Protein AF-A0A383AKN4-F1 (afdb_monomer_lite)

Structure (mmCIF, N/CA/C/O backbone):
data_AF-A0A383AKN4-F1
#
_entry.id   AF-A0A383AKN4-F1
#
loop_
_atom_site.group_PDB
_atom_site.id
_atom_site.type_symbol
_atom_site.label_atom_id
_atom_site.label_alt_id
_atom_site.label_comp_id
_atom_site.label_asym_id
_atom_site.label_entity_id
_atom_site.label_seq_id
_atom_site.pdbx_PDB_ins_code
_atom_site.Cartn_x
_atom_site.Cartn_y
_atom_site.Cartn_z
_atom_site.occupancy
_atom_site.B_iso_or_equiv
_atom_site.auth_seq_id
_atom_site.auth_comp_id
_atom_site.auth_asym_id
_atom_site.auth_atom_id
_atom_site.pdbx_PDB_model_num
ATOM 1 N N . SER A 1 1 ? 22.833 -3.359 -26.457 1.00 77.00 1 SER A N 1
ATOM 2 C CA . SER A 1 1 ? 22.222 -2.011 -26.567 1.00 77.00 1 SER A CA 1
ATOM 3 C C . SER A 1 1 ? 21.852 -1.451 -25.188 1.00 77.00 1 SER A C 1
ATOM 5 O O . SER A 1 1 ? 21.531 -2.223 -24.290 1.00 77.00 1 SER A O 1
ATOM 7 N N . PHE A 1 2 ? 21.876 -0.123 -24.979 1.00 83.19 2 PHE A N 1
ATOM 8 C CA . PHE A 1 2 ? 21.401 0.499 -23.722 1.00 83.19 2 PHE A CA 1
ATOM 9 C C . PHE A 1 2 ? 19.928 0.167 -23.426 1.00 83.19 2 PHE A C 1
ATOM 11 O O . PHE A 1 2 ? 19.564 -0.022 -22.269 1.00 83.19 2 PHE A O 1
ATOM 18 N N . LEU A 1 3 ? 19.095 0.038 -24.464 1.00 88.25 3 LEU A N 1
ATOM 19 C CA . LEU A 1 3 ? 17.678 -0.312 -24.318 1.00 88.25 3 LEU A CA 1
ATOM 20 C C . LEU A 1 3 ? 17.487 -1.741 -23.794 1.00 88.25 3 LEU A C 1
ATOM 22 O O . LEU A 1 3 ? 16.676 -1.961 -22.900 1.00 88.25 3 LEU A O 1
ATOM 26 N N . GLU A 1 4 ? 18.283 -2.698 -24.278 1.00 89.19 4 GLU A N 1
ATOM 27 C CA . GLU A 1 4 ? 18.277 -4.079 -23.769 1.00 89.19 4 GLU A CA 1
ATOM 28 C C . GLU A 1 4 ? 18.691 -4.121 -22.302 1.00 89.19 4 GLU A C 1
ATOM 30 O O . GLU A 1 4 ? 18.094 -4.848 -21.512 1.00 89.19 4 GLU A O 1
ATOM 35 N N . LYS A 1 5 ? 19.680 -3.303 -21.919 1.00 91.88 5 LYS A N 1
ATOM 36 C CA . LYS A 1 5 ? 20.105 -3.188 -20.523 1.00 91.88 5 LYS A CA 1
ATOM 37 C C . LYS A 1 5 ? 18.961 -2.685 -19.639 1.00 91.88 5 LYS A C 1
ATOM 39 O O . LYS A 1 5 ? 18.711 -3.309 -18.613 1.00 91.88 5 LYS A O 1
ATOM 44 N N . TYR A 1 6 ? 18.255 -1.622 -20.036 1.00 93.88 6 TYR A N 1
ATOM 45 C CA . TYR A 1 6 ? 17.099 -1.118 -19.284 1.00 93.88 6 TYR A CA 1
ATOM 46 C C . TYR A 1 6 ? 15.975 -2.151 -19.190 1.00 93.88 6 TYR A C 1
ATOM 48 O O . TYR A 1 6 ? 15.431 -2.370 -18.112 1.00 93.88 6 TYR A O 1
ATOM 56 N N . LEU A 1 7 ? 15.650 -2.828 -20.293 1.00 94.38 7 LEU A N 1
ATOM 57 C CA . LEU A 1 7 ? 14.605 -3.848 -20.295 1.00 94.38 7 LEU A CA 1
ATOM 58 C C . LEU A 1 7 ? 14.971 -5.031 -19.385 1.00 94.38 7 LEU A C 1
ATOM 60 O O . LEU A 1 7 ? 14.148 -5.454 -18.574 1.00 94.38 7 LEU A O 1
ATOM 64 N N . ARG A 1 8 ? 16.213 -5.522 -19.472 1.00 95.62 8 ARG A N 1
ATOM 65 C CA . ARG A 1 8 ? 16.724 -6.616 -18.637 1.00 95.62 8 ARG A CA 1
ATOM 66 C C . ARG A 1 8 ? 16.726 -6.241 -17.156 1.00 95.62 8 ARG A C 1
ATOM 68 O O . ARG A 1 8 ? 16.144 -6.961 -16.355 1.00 95.62 8 ARG A O 1
ATOM 75 N N . GLN A 1 9 ? 17.313 -5.097 -16.802 1.00 96.25 9 GLN A N 1
ATOM 76 C CA . GLN A 1 9 ? 17.374 -4.633 -15.411 1.00 96.25 9 GLN A CA 1
ATOM 77 C C . GLN A 1 9 ? 15.985 -4.356 -14.830 1.00 96.25 9 GLN A C 1
ATOM 79 O O . GLN A 1 9 ? 15.751 -4.622 -13.654 1.00 96.25 9 GLN A O 1
ATOM 84 N N . GLY A 1 10 ? 15.059 -3.852 -15.650 1.00 95.94 10 GLY A N 1
ATOM 85 C CA . GLY A 1 10 ? 13.672 -3.679 -15.242 1.00 95.94 10 GLY A CA 1
ATOM 86 C C . GLY A 1 10 ? 12.982 -5.013 -14.958 1.00 95.94 10 GLY A C 1
ATOM 87 O O . GLY A 1 10 ? 12.363 -5.151 -13.909 1.00 95.94 10 GLY A O 1
ATOM 88 N N . ASN A 1 11 ? 13.150 -6.014 -15.834 1.00 95.62 11 ASN A N 1
ATOM 89 C CA . ASN A 1 11 ? 12.570 -7.350 -15.636 1.00 95.62 11 ASN A CA 1
ATOM 90 C C . ASN A 1 11 ? 13.121 -8.030 -14.374 1.00 95.62 11 ASN A C 1
ATOM 92 O O . ASN A 1 11 ? 12.345 -8.542 -13.575 1.00 95.62 11 ASN A O 1
ATOM 96 N N . GLU A 1 12 ? 14.440 -7.986 -14.166 1.00 96.44 12 GLU A N 1
ATOM 97 C CA . GLU A 1 12 ? 15.081 -8.548 -12.969 1.00 96.44 12 GLU A CA 1
ATOM 98 C C . GLU A 1 12 ? 14.565 -7.898 -11.676 1.00 96.44 12 GLU A C 1
ATOM 100 O O . GLU A 1 12 ? 14.419 -8.572 -10.658 1.00 96.44 12 GLU A O 1
ATOM 105 N N . ALA A 1 13 ? 14.308 -6.587 -11.693 1.00 95.12 13 ALA A N 1
ATOM 106 C CA . ALA A 1 13 ? 13.761 -5.870 -10.544 1.00 95.12 13 ALA A CA 1
ATOM 107 C C . ALA A 1 13 ? 12.276 -6.197 -10.313 1.00 95.12 13 ALA A C 1
ATOM 109 O O . ALA A 1 13 ? 11.874 -6.428 -9.173 1.00 95.12 13 ALA A O 1
ATOM 110 N N . GLU A 1 14 ? 11.479 -6.280 -11.384 1.00 94.19 14 GLU A N 1
ATOM 111 C CA . GLU A 1 14 ? 10.058 -6.646 -11.324 1.00 94.19 14 GLU A CA 1
ATOM 112 C C . GLU A 1 14 ? 9.874 -8.050 -10.725 1.00 94.19 14 GLU A C 1
ATOM 114 O O . GLU A 1 14 ? 9.047 -8.241 -9.836 1.00 94.19 14 GLU A O 1
ATOM 119 N N . GLU A 1 15 ? 10.688 -9.023 -11.147 1.00 92.12 15 GLU A N 1
ATOM 120 C CA . GLU A 1 15 ? 10.659 -10.396 -10.621 1.00 92.12 15 GLU A CA 1
ATOM 121 C C . GLU A 1 15 ? 11.039 -10.484 -9.139 1.00 92.12 15 GLU A C 1
ATOM 123 O O . GLU A 1 15 ? 10.545 -11.356 -8.424 1.00 92.12 15 GLU A O 1
ATOM 128 N N . LYS A 1 16 ? 11.887 -9.564 -8.669 1.00 92.19 16 LYS A N 1
ATOM 129 C CA . LYS A 1 16 ? 12.290 -9.449 -7.261 1.00 92.19 16 LYS A CA 1
ATOM 130 C C . LYS A 1 16 ? 11.301 -8.654 -6.403 1.00 92.19 16 LYS A C 1
ATOM 132 O O . LYS A 1 16 ? 11.531 -8.532 -5.205 1.00 92.19 16 LYS A O 1
ATOM 137 N N . GLY A 1 17 ? 10.237 -8.096 -6.987 1.00 92.25 17 GLY A N 1
ATOM 138 C CA . GLY A 1 17 ? 9.284 -7.244 -6.270 1.00 92.25 17 GLY A CA 1
ATOM 139 C C . GLY A 1 17 ? 9.792 -5.824 -5.976 1.00 92.25 17 GLY A C 1
ATOM 140 O O . GLY A 1 17 ? 9.167 -5.098 -5.202 1.00 92.25 17 GLY A O 1
ATOM 141 N N . ASP A 1 18 ? 10.896 -5.395 -6.601 1.00 94.31 18 ASP A N 1
ATOM 142 C CA . ASP A 1 18 ? 11.426 -4.026 -6.517 1.00 94.31 18 ASP A CA 1
ATOM 143 C C . ASP A 1 18 ? 10.839 -3.173 -7.651 1.00 94.31 18 ASP A C 1
ATOM 145 O O . ASP A 1 18 ? 11.458 -2.901 -8.686 1.00 94.31 18 ASP A O 1
ATOM 149 N N . VAL A 1 19 ? 9.578 -2.780 -7.468 1.00 94.88 19 VAL A N 1
ATOM 150 C CA . VAL A 1 19 ? 8.816 -2.055 -8.492 1.00 94.88 19 VAL A CA 1
ATOM 151 C C . VAL A 1 19 ? 9.344 -0.644 -8.735 1.00 94.88 19 VAL A C 1
ATOM 153 O O . VAL A 1 19 ? 9.274 -0.167 -9.869 1.00 94.88 19 VAL A O 1
ATOM 156 N N . VAL A 1 20 ? 9.918 0.016 -7.725 1.00 94.94 20 VAL A N 1
ATOM 157 C CA . VAL A 1 20 ? 10.515 1.347 -7.908 1.00 94.94 20 VAL A CA 1
ATOM 158 C C . VAL A 1 20 ? 11.674 1.255 -8.896 1.00 94.94 20 VAL A C 1
ATOM 160 O O . VAL A 1 20 ? 11.712 1.991 -9.885 1.00 94.94 20 VAL A O 1
ATOM 163 N N . ARG A 1 21 ? 12.574 0.284 -8.706 1.00 96.06 21 ARG A N 1
ATOM 164 C CA . ARG A 1 21 ? 13.687 0.059 -9.629 1.00 96.06 21 ARG A CA 1
ATOM 165 C C . ARG A 1 21 ? 13.227 -0.452 -10.992 1.00 96.06 21 ARG A C 1
ATOM 167 O O . ARG A 1 21 ? 13.810 -0.059 -12.007 1.00 96.06 21 ARG A O 1
ATOM 174 N N . ALA A 1 22 ? 12.195 -1.293 -11.047 1.00 96.69 22 ALA A N 1
ATOM 175 C CA . ALA A 1 22 ? 11.627 -1.757 -12.311 1.00 96.69 22 ALA A CA 1
ATOM 176 C C . ALA A 1 22 ? 11.100 -0.581 -13.148 1.00 96.69 22 ALA A C 1
ATOM 178 O O . ALA A 1 22 ? 11.549 -0.364 -14.277 1.00 96.69 22 ALA A O 1
ATOM 179 N N . LEU A 1 23 ? 10.226 0.242 -12.557 1.00 96.69 23 LEU A N 1
ATOM 180 C CA . LEU A 1 23 ? 9.671 1.435 -13.196 1.00 96.69 23 LEU A CA 1
ATOM 181 C C . LEU A 1 23 ? 10.755 2.439 -13.575 1.00 96.69 23 LEU A C 1
ATOM 183 O O . LEU A 1 23 ? 10.700 2.982 -14.674 1.00 96.69 23 LEU A O 1
ATOM 187 N N . PHE A 1 24 ? 11.767 2.643 -12.728 1.00 96.25 24 PHE A N 1
ATOM 188 C CA . PHE A 1 24 ? 12.889 3.527 -13.041 1.00 96.25 24 PHE A CA 1
ATOM 189 C C . PHE A 1 24 ? 13.578 3.110 -14.346 1.00 96.25 24 PHE A C 1
ATOM 191 O O . PHE A 1 24 ? 13.820 3.936 -15.227 1.00 96.25 24 PHE A O 1
ATOM 198 N N . ASN A 1 25 ? 13.856 1.816 -14.517 1.00 96.31 25 ASN A N 1
ATOM 199 C CA . ASN A 1 25 ? 14.481 1.312 -15.736 1.00 96.31 25 ASN A CA 1
ATOM 200 C C . ASN A 1 25 ? 13.549 1.404 -16.949 1.00 96.31 25 ASN A C 1
ATOM 202 O O . ASN A 1 25 ? 13.987 1.824 -18.022 1.00 96.31 25 ASN A O 1
ATOM 206 N N . TYR A 1 26 ? 12.269 1.059 -16.794 1.00 96.06 26 TYR A N 1
ATOM 207 C CA . TYR A 1 26 ? 11.317 1.116 -17.901 1.00 96.06 26 TYR A CA 1
ATOM 208 C C . TYR A 1 26 ? 11.026 2.544 -18.369 1.00 96.06 26 TYR A C 1
ATOM 210 O O . TYR A 1 26 ? 10.991 2.787 -19.574 1.00 96.06 26 TYR A O 1
ATOM 218 N N . LEU A 1 27 ? 10.883 3.496 -17.445 1.00 94.94 27 LEU A N 1
ATOM 219 C CA . LEU A 1 27 ? 10.696 4.914 -17.758 1.00 94.94 27 LEU A CA 1
ATOM 220 C C . LEU A 1 27 ? 11.929 5.498 -18.452 1.00 94.94 27 LEU A C 1
ATOM 222 O O . LEU A 1 27 ? 11.797 6.183 -19.463 1.00 94.94 27 LEU A O 1
ATOM 226 N N . ASN A 1 28 ? 13.134 5.172 -17.979 1.00 92.81 28 ASN A N 1
ATOM 227 C CA . ASN A 1 28 ? 14.365 5.599 -18.645 1.00 92.81 28 ASN A CA 1
ATOM 228 C C . ASN A 1 28 ? 14.489 5.016 -20.058 1.00 92.81 28 ASN A C 1
ATOM 230 O O . ASN A 1 28 ? 14.829 5.742 -20.994 1.00 92.81 28 ASN A O 1
ATOM 234 N N . GLY A 1 29 ? 14.164 3.733 -20.237 1.00 91.75 29 GLY A N 1
ATOM 235 C CA . GLY A 1 29 ? 14.091 3.105 -21.555 1.00 91.75 29 GLY A CA 1
ATOM 236 C C . GLY A 1 29 ? 13.086 3.807 -22.472 1.00 91.75 29 GLY A C 1
ATOM 237 O O . GLY A 1 29 ? 13.434 4.197 -23.587 1.00 91.75 29 GLY A O 1
ATOM 238 N N . TYR A 1 30 ? 11.876 4.067 -21.972 1.00 91.75 30 TYR A N 1
ATOM 239 C CA . TYR A 1 30 ? 10.826 4.801 -22.680 1.00 91.75 30 TYR A CA 1
ATOM 240 C C . TYR A 1 30 ? 11.305 6.186 -23.148 1.00 91.75 30 TYR A C 1
ATOM 242 O O . TYR A 1 30 ? 11.221 6.494 -24.339 1.00 91.75 30 TYR A O 1
ATOM 250 N N . HIS A 1 31 ? 11.901 6.986 -22.261 1.00 88.00 31 HIS A N 1
ATOM 251 C CA . HIS A 1 31 ? 12.403 8.327 -22.596 1.00 88.00 31 HIS A CA 1
ATOM 252 C C . HIS A 1 31 ? 13.608 8.300 -23.550 1.00 88.00 31 HIS A C 1
ATOM 254 O O . HIS A 1 31 ? 13.751 9.165 -24.419 1.00 88.00 31 HIS A O 1
ATOM 260 N N . LYS A 1 32 ? 14.473 7.284 -23.464 1.00 85.44 32 LYS A N 1
ATOM 261 C CA . LYS A 1 32 ? 15.576 7.117 -24.423 1.00 85.44 32 LYS A CA 1
ATOM 262 C C . LYS A 1 32 ? 15.070 6.734 -25.813 1.00 85.44 32 LYS A C 1
ATOM 264 O O . LYS A 1 32 ? 15.596 7.251 -26.795 1.00 85.44 32 LYS A O 1
ATOM 269 N N . THR A 1 33 ? 14.015 5.921 -25.918 1.00 80.06 33 THR A N 1
ATOM 270 C CA . THR A 1 33 ? 13.400 5.609 -27.223 1.00 80.06 33 THR A CA 1
ATOM 271 C C . THR A 1 33 ? 12.752 6.816 -27.895 1.00 80.06 33 THR A C 1
ATOM 273 O O . THR A 1 33 ? 12.713 6.860 -29.119 1.00 80.06 33 THR A O 1
ATOM 276 N N . THR A 1 34 ? 12.305 7.831 -27.146 1.00 66.44 34 THR A N 1
ATOM 277 C CA . THR A 1 34 ? 11.754 9.062 -27.741 1.00 66.44 34 THR A CA 1
ATOM 278 C C . THR A 1 34 ? 12.794 9.975 -28.392 1.00 66.44 34 THR A C 1
ATOM 280 O O . THR A 1 34 ? 12.435 10.717 -29.300 1.00 66.44 34 THR A O 1
ATOM 283 N N . GLY A 1 35 ? 14.068 9.909 -27.987 1.00 60.97 35 GLY A N 1
ATOM 284 C CA . GLY A 1 35 ? 15.145 10.716 -28.585 1.00 60.97 35 GLY A CA 1
ATOM 285 C C . GLY A 1 35 ? 15.863 10.049 -29.765 1.00 60.97 35 GLY A C 1
ATOM 286 O O . GLY A 1 35 ? 16.551 10.715 -30.530 1.00 60.97 35 GLY A O 1
ATOM 287 N N . LEU A 1 36 ? 15.723 8.733 -29.933 1.00 60.59 36 LEU A N 1
ATOM 288 C CA . LEU A 1 36 ? 16.463 7.975 -30.948 1.00 60.59 36 LEU A CA 1
ATOM 289 C C . LEU A 1 36 ? 16.001 8.216 -32.398 1.00 60.59 36 LEU A C 1
ATOM 291 O O . LEU A 1 36 ? 16.873 8.266 -33.265 1.00 60.59 36 LEU A O 1
ATOM 295 N N . PRO A 1 37 ? 14.699 8.398 -32.705 1.00 59.06 37 PRO A N 1
ATOM 296 C CA . PRO A 1 37 ? 14.259 8.695 -34.066 1.00 59.06 37 PRO A CA 1
ATOM 297 C C . PRO A 1 37 ? 14.826 10.013 -34.601 1.00 59.06 37 PRO A C 1
ATOM 299 O O . PRO A 1 37 ? 15.295 10.034 -35.734 1.00 59.06 37 PRO A O 1
ATOM 302 N N . SER A 1 38 ? 14.850 11.077 -33.784 1.00 56.97 38 SER A N 1
ATOM 303 C CA . SER A 1 38 ? 15.376 12.389 -34.193 1.00 56.97 38 SER A CA 1
ATOM 304 C C . SER A 1 38 ? 16.891 12.362 -34.406 1.00 56.97 38 SER A C 1
ATOM 306 O O . SER A 1 38 ? 17.393 12.921 -35.377 1.00 56.97 38 SER A O 1
ATOM 308 N N . LEU A 1 39 ? 17.628 11.646 -33.554 1.00 57.19 39 LEU A N 1
ATOM 309 C CA . LEU A 1 39 ? 19.066 11.430 -33.719 1.00 57.19 39 LEU A CA 1
ATOM 310 C C . LEU A 1 39 ? 19.388 10.564 -34.944 1.00 57.19 39 LEU A C 1
ATOM 312 O O . LEU A 1 39 ? 20.294 10.915 -35.693 1.00 57.19 39 LEU A O 1
ATOM 316 N N . ARG A 1 40 ? 18.636 9.481 -35.194 1.00 59.50 40 ARG A N 1
ATOM 317 C CA . ARG A 1 40 ? 18.795 8.658 -36.408 1.00 59.50 40 ARG A CA 1
ATOM 318 C C . ARG A 1 40 ? 18.494 9.468 -37.671 1.00 59.50 40 ARG A C 1
ATOM 320 O O . ARG A 1 40 ? 19.240 9.351 -38.636 1.00 59.50 40 ARG A O 1
ATOM 327 N N . SER A 1 41 ? 17.457 10.312 -37.675 1.00 58.28 41 SER A N 1
ATOM 328 C CA . SER A 1 41 ? 17.169 11.183 -38.822 1.00 58.28 41 SER A CA 1
ATOM 329 C C . SER A 1 41 ? 18.257 12.230 -39.045 1.00 58.28 41 SER A C 1
ATOM 331 O O . SER A 1 41 ? 18.682 12.408 -40.181 1.00 58.28 41 SER A O 1
ATOM 333 N N . SER A 1 42 ? 18.761 12.872 -37.986 1.00 60.09 42 SER A N 1
ATOM 334 C CA . SER A 1 42 ? 19.850 13.851 -38.104 1.00 60.09 42 SER A CA 1
ATOM 335 C C . SER A 1 42 ? 21.147 13.203 -38.579 1.00 60.09 42 SER A C 1
ATOM 337 O O . SER A 1 42 ? 21.806 13.737 -39.464 1.00 60.09 42 SER A O 1
ATOM 339 N N . LEU A 1 43 ? 21.492 12.026 -38.046 1.00 59.88 43 LEU A N 1
ATOM 340 C CA . LEU A 1 43 ? 22.672 11.280 -38.478 1.00 59.88 43 LEU A CA 1
ATOM 341 C C . LEU A 1 43 ? 22.557 10.887 -39.954 1.00 59.88 43 LEU A C 1
ATOM 343 O O . LEU A 1 43 ? 23.500 11.089 -40.699 1.00 59.88 43 LEU A O 1
ATOM 347 N N . ARG A 1 44 ? 21.382 10.420 -40.389 1.00 62.50 44 ARG A N 1
ATOM 348 C CA . ARG A 1 44 ? 21.115 10.027 -41.779 1.00 62.50 44 ARG A CA 1
ATOM 349 C C . ARG A 1 44 ? 21.206 11.191 -42.768 1.00 62.50 44 ARG A C 1
ATOM 351 O O . ARG A 1 44 ? 21.652 10.997 -43.894 1.00 62.50 44 ARG A O 1
ATOM 358 N N . VAL A 1 45 ? 20.801 12.392 -42.349 1.00 66.31 45 VAL A N 1
ATOM 359 C CA . VAL A 1 45 ? 21.007 13.624 -43.130 1.00 66.31 45 VAL A CA 1
ATOM 360 C C . VAL A 1 45 ? 22.500 13.943 -43.253 1.00 66.31 45 VAL A C 1
ATOM 362 O O . VAL A 1 45 ? 22.940 14.339 -44.325 1.00 66.31 45 VAL A O 1
ATOM 365 N N . ILE A 1 46 ? 23.279 13.735 -42.187 1.00 66.56 46 ILE A N 1
ATOM 366 C CA . ILE A 1 46 ? 24.725 14.008 -42.160 1.00 66.56 46 ILE A CA 1
ATOM 367 C C . ILE A 1 46 ? 25.528 12.956 -42.946 1.00 66.56 46 ILE A C 1
ATOM 369 O O . ILE A 1 46 ? 26.505 13.306 -43.601 1.00 66.56 46 ILE A O 1
ATOM 373 N N . THR A 1 47 ? 25.146 11.676 -42.897 1.00 69.94 47 THR A N 1
ATOM 374 C CA . THR A 1 47 ? 25.908 10.567 -43.502 1.00 69.94 47 THR A CA 1
ATOM 375 C C . THR A 1 47 ? 25.513 10.244 -44.944 1.00 69.94 47 THR A C 1
ATOM 377 O O . THR A 1 47 ? 26.149 9.394 -45.559 1.00 69.94 47 THR A O 1
ATOM 380 N N . HIS A 1 48 ? 24.490 10.903 -45.503 1.00 59.66 48 HIS A N 1
ATOM 381 C CA . HIS A 1 48 ? 23.947 10.621 -46.841 1.00 59.66 48 HIS A CA 1
ATOM 382 C C . HIS A 1 48 ? 23.576 9.138 -47.077 1.00 59.66 48 HIS A C 1
ATOM 384 O O . HIS A 1 48 ? 23.570 8.661 -48.212 1.00 59.66 48 HIS A O 1
ATOM 390 N N . GLU A 1 49 ? 23.222 8.397 -46.023 1.00 53.88 49 GLU A N 1
ATOM 391 C CA . GLU A 1 49 ? 22.825 6.991 -46.142 1.00 53.88 49 GLU A CA 1
ATOM 392 C C . GLU A 1 49 ? 21.407 6.865 -46.732 1.00 53.88 49 GLU A C 1
ATOM 394 O O . GLU A 1 49 ? 20.367 7.061 -46.080 1.00 53.88 49 GLU A O 1
ATOM 399 N N . THR A 1 50 ? 21.365 6.520 -48.019 1.00 53.69 50 THR A N 1
ATOM 400 C CA . THR A 1 50 ? 20.170 6.026 -48.706 1.00 53.69 50 THR A CA 1
ATOM 401 C C . THR A 1 50 ? 19.949 4.570 -48.306 1.00 53.69 50 THR A C 1
ATOM 403 O O . THR A 1 50 ? 20.890 3.790 -48.294 1.00 53.69 50 THR A O 1
ATOM 406 N N . GLN A 1 51 ? 18.710 4.265 -47.898 1.00 49.97 51 GLN A N 1
ATOM 407 C CA . GLN A 1 51 ? 18.200 2.983 -47.379 1.00 49.97 51 GLN A CA 1
ATOM 408 C C . GLN A 1 51 ? 19.178 1.798 -47.489 1.00 49.97 51 GLN A C 1
ATOM 410 O O . GLN A 1 51 ? 19.131 1.053 -48.462 1.00 49.97 51 GLN A O 1
ATOM 415 N N . SER A 1 52 ? 20.023 1.588 -46.476 1.00 42.69 52 SER A N 1
ATOM 416 C CA . SER A 1 52 ? 20.619 0.273 -46.261 1.00 42.69 52 SER A CA 1
ATOM 417 C C . SER A 1 52 ? 19.666 -0.545 -45.393 1.00 42.69 52 SER A C 1
ATOM 419 O O . SER A 1 52 ? 19.112 -0.067 -44.398 1.00 42.69 52 SER A O 1
ATOM 421 N N . GLU A 1 53 ? 19.393 -1.758 -45.861 1.00 45.84 53 GLU A N 1
ATOM 422 C CA . GLU A 1 53 ? 18.550 -2.754 -45.216 1.00 45.84 53 GLU A CA 1
ATOM 423 C C . GLU A 1 53 ? 18.966 -2.948 -43.751 1.00 45.84 53 GLU A C 1
ATOM 425 O O . GLU A 1 53 ? 20.155 -2.968 -43.426 1.00 45.84 53 GLU A O 1
ATOM 430 N N . GLN A 1 54 ? 17.978 -3.071 -42.857 1.00 44.84 54 GLN A N 1
ATOM 431 C CA . GLN A 1 54 ? 18.215 -3.370 -41.444 1.00 44.84 54 GLN A CA 1
ATOM 432 C C . GLN A 1 54 ? 19.198 -4.548 -41.322 1.00 44.84 54 GLN A C 1
ATOM 434 O O . GLN A 1 54 ? 18.918 -5.616 -41.873 1.00 44.84 54 GLN A O 1
ATOM 439 N N . PRO A 1 55 ? 20.313 -4.414 -40.578 1.00 38.59 55 PRO A N 1
ATOM 440 C CA . PRO A 1 55 ? 21.165 -5.553 -40.306 1.00 38.59 55 PRO A CA 1
ATOM 441 C C . PRO A 1 55 ? 20.363 -6.555 -39.476 1.00 38.59 55 PRO A C 1
ATOM 443 O O . PRO A 1 55 ? 19.905 -6.266 -38.367 1.00 38.59 55 PRO A O 1
ATOM 446 N N . TRP A 1 56 ? 20.169 -7.724 -40.070 1.00 33.69 56 TRP A N 1
ATOM 447 C CA . TRP A 1 56 ? 19.571 -8.922 -39.510 1.00 33.69 56 TRP A CA 1
ATOM 448 C C . TRP A 1 56 ? 19.962 -9.138 -38.036 1.00 33.69 56 TRP A C 1
ATOM 450 O O . TRP A 1 56 ? 21.139 -9.282 -37.711 1.00 33.69 56 TRP A O 1
ATOM 460 N N . GLY A 1 57 ? 18.963 -9.195 -37.145 1.00 37.84 57 GLY A N 1
ATOM 461 C CA . GLY A 1 57 ? 19.099 -9.787 -35.805 1.00 37.84 57 GLY A CA 1
ATOM 462 C C . GLY A 1 57 ? 18.893 -8.879 -34.588 1.00 37.84 57 GLY A C 1
ATOM 463 O O . GLY A 1 57 ? 18.837 -9.399 -33.476 1.00 37.84 57 GLY A O 1
ATOM 464 N N . VAL A 1 58 ? 18.725 -7.560 -34.737 1.00 42.62 58 VAL A N 1
ATOM 465 C CA . VAL A 1 58 ? 18.421 -6.687 -33.586 1.00 42.62 58 VAL A CA 1
ATOM 466 C C . VAL A 1 58 ? 16.908 -6.507 -33.477 1.00 42.62 58 VAL A C 1
ATOM 468 O O . VAL A 1 58 ? 16.307 -5.791 -34.273 1.00 42.62 58 VAL A O 1
ATOM 471 N N . GLN A 1 59 ? 16.271 -7.145 -32.488 1.00 47.22 59 GLN A N 1
ATOM 472 C CA . GLN A 1 59 ? 14.916 -6.758 -32.082 1.00 47.22 59 GLN A CA 1
ATOM 473 C C . GLN A 1 59 ? 14.967 -5.281 -31.664 1.00 47.22 59 GLN A C 1
ATOM 475 O O . GLN A 1 59 ? 15.504 -4.950 -30.606 1.00 47.22 59 GLN A O 1
ATOM 480 N N . ASP A 1 60 ? 14.454 -4.381 -32.506 1.00 62.69 60 ASP A N 1
ATOM 481 C CA . ASP A 1 60 ? 14.380 -2.953 -32.193 1.00 62.69 60 ASP A CA 1
ATOM 482 C C . ASP A 1 60 ? 13.404 -2.800 -31.011 1.00 62.69 60 ASP A C 1
ATOM 484 O O . ASP A 1 60 ? 12.181 -2.832 -31.166 1.00 62.69 60 ASP A O 1
ATOM 488 N N . ILE A 1 61 ? 13.950 -2.710 -29.792 1.00 75.19 61 ILE A N 1
ATOM 489 C CA . ILE A 1 61 ? 13.157 -2.500 -28.579 1.00 75.19 61 ILE A CA 1
ATOM 490 C C . ILE A 1 61 ? 12.440 -1.166 -28.732 1.00 75.19 61 ILE A C 1
ATOM 492 O O . ILE A 1 61 ? 13.037 -0.089 -28.667 1.00 75.19 61 ILE A O 1
ATOM 496 N N . SER A 1 62 ? 11.137 -1.262 -28.950 1.00 82.75 62 SER A N 1
ATOM 497 C CA . SER A 1 62 ? 10.303 -0.121 -29.274 1.00 82.75 62 SER A CA 1
ATOM 498 C C . SER A 1 62 ? 9.823 0.611 -28.020 1.00 82.75 62 SER A C 1
ATOM 500 O O . SER A 1 62 ? 9.780 0.074 -26.908 1.00 82.75 62 SER A O 1
ATOM 502 N N . LYS A 1 63 ? 9.371 1.850 -28.216 1.00 85.56 63 LYS A N 1
ATOM 503 C CA . LYS A 1 63 ? 8.706 2.646 -27.179 1.00 85.56 63 LYS A CA 1
ATOM 504 C C . LYS A 1 63 ? 7.476 1.937 -26.594 1.00 85.56 63 LYS A C 1
ATOM 506 O O . LYS A 1 63 ? 7.224 2.039 -25.393 1.00 85.56 63 LYS A O 1
ATOM 511 N N . SER A 1 64 ? 6.719 1.208 -27.420 1.00 86.56 64 SER A N 1
ATOM 512 C CA . SER A 1 64 ? 5.519 0.488 -26.975 1.00 86.56 64 SER A CA 1
ATOM 513 C C . SER A 1 64 ? 5.856 -0.684 -26.054 1.00 86.56 64 SER A C 1
ATOM 515 O O . SER A 1 64 ? 5.091 -0.957 -25.133 1.00 86.56 64 SER A O 1
ATOM 517 N N . THR A 1 65 ? 7.025 -1.314 -26.217 1.00 92.88 65 THR A N 1
ATOM 518 C CA . THR A 1 65 ? 7.511 -2.364 -25.311 1.00 92.88 65 THR A CA 1
ATOM 519 C C . THR A 1 65 ? 7.664 -1.836 -23.883 1.00 92.88 65 THR A C 1
ATOM 521 O O . THR A 1 65 ? 7.138 -2.433 -22.944 1.00 92.88 65 THR A O 1
ATOM 524 N N . PHE A 1 66 ? 8.327 -0.689 -23.708 1.00 94.12 66 PHE A N 1
ATOM 525 C CA . PHE A 1 66 ? 8.468 -0.068 -22.388 1.00 94.12 66 PHE A CA 1
ATOM 526 C C . PHE A 1 66 ? 7.133 0.429 -21.836 1.00 94.12 66 PHE A C 1
ATOM 528 O O . PHE A 1 66 ? 6.852 0.231 -20.656 1.00 94.12 66 PHE A O 1
ATOM 535 N N . LEU A 1 67 ? 6.283 1.016 -22.683 1.00 93.44 67 LEU A N 1
ATOM 536 C CA . LEU A 1 67 ? 4.954 1.460 -22.264 1.00 93.44 67 LEU A CA 1
ATOM 537 C C . LEU A 1 67 ? 4.091 0.292 -21.769 1.00 93.44 67 LEU A C 1
ATOM 539 O O . LEU A 1 67 ? 3.432 0.415 -20.742 1.00 93.44 67 LEU A O 1
ATOM 543 N N . GLY A 1 68 ? 4.142 -0.857 -22.448 1.00 94.06 68 GLY A N 1
ATOM 544 C CA . GLY A 1 68 ? 3.457 -2.075 -22.017 1.00 94.06 68 GLY A CA 1
ATOM 545 C C . GLY A 1 68 ? 3.930 -2.555 -20.644 1.00 94.06 68 GLY A C 1
ATOM 546 O O . GLY A 1 68 ? 3.106 -2.928 -19.813 1.00 94.06 68 GLY A O 1
ATOM 547 N N . LYS A 1 69 ? 5.237 -2.473 -20.364 1.00 96.00 69 LYS A N 1
ATOM 548 C CA . LYS A 1 69 ? 5.804 -2.800 -19.044 1.00 96.00 69 LYS A CA 1
ATOM 549 C C . LYS A 1 69 ? 5.351 -1.834 -17.950 1.00 96.00 69 LYS A C 1
ATOM 551 O O . LYS A 1 69 ? 4.932 -2.277 -16.885 1.00 96.00 69 LYS A O 1
ATOM 556 N N . ILE A 1 70 ? 5.377 -0.530 -18.226 1.00 96.12 70 ILE A N 1
ATOM 557 C CA . ILE A 1 70 ? 4.914 0.500 -17.285 1.00 96.12 70 ILE A CA 1
ATOM 558 C C . ILE A 1 70 ? 3.429 0.296 -16.969 1.00 96.12 70 ILE A C 1
ATOM 560 O O . ILE A 1 70 ? 3.066 0.209 -15.799 1.00 96.12 70 ILE A O 1
ATOM 564 N N . ASN A 1 71 ? 2.592 0.140 -17.998 1.00 95.12 71 ASN A N 1
ATOM 565 C CA . ASN A 1 71 ? 1.158 -0.102 -17.836 1.00 95.12 71 ASN A CA 1
ATOM 566 C C . ASN A 1 71 ? 0.880 -1.412 -17.094 1.00 95.12 71 ASN A C 1
ATOM 568 O O . ASN A 1 71 ? 0.002 -1.456 -16.237 1.00 95.12 71 ASN A O 1
ATOM 572 N N . GLY A 1 72 ? 1.658 -2.461 -17.371 1.00 94.25 72 GLY A N 1
ATOM 573 C CA . GLY A 1 72 ? 1.569 -3.732 -16.659 1.00 94.25 72 GLY A CA 1
ATOM 574 C C . GLY A 1 72 ? 1.763 -3.576 -15.151 1.00 94.25 72 GLY A C 1
ATOM 575 O O . GLY A 1 72 ? 1.053 -4.217 -14.385 1.00 94.25 72 GLY A O 1
ATOM 576 N N . ILE A 1 73 ? 2.651 -2.684 -14.710 1.00 95.75 73 ILE A N 1
ATOM 577 C CA . ILE A 1 73 ? 2.821 -2.381 -13.286 1.00 95.75 73 ILE A CA 1
ATOM 578 C C . ILE A 1 73 ? 1.693 -1.481 -12.774 1.00 95.75 73 ILE A C 1
ATOM 580 O O . ILE A 1 73 ? 1.043 -1.805 -11.781 1.00 95.75 73 ILE A O 1
ATOM 584 N N . THR A 1 74 ? 1.437 -0.351 -13.436 1.00 95.25 74 THR A N 1
ATOM 585 C CA . THR A 1 74 ? 0.519 0.675 -12.914 1.00 95.25 74 THR A CA 1
ATOM 586 C C . THR A 1 74 ? -0.930 0.208 -12.861 1.00 95.25 74 THR A C 1
ATOM 588 O O . THR A 1 74 ? -1.677 0.626 -11.979 1.00 95.25 74 THR A O 1
ATOM 591 N N . GLN A 1 75 ? -1.325 -0.694 -13.759 1.00 93.62 75 GLN A N 1
ATOM 592 C CA . GLN A 1 75 ? -2.678 -1.240 -13.798 1.00 93.62 75 GLN A CA 1
ATOM 593 C C . GLN A 1 75 ? -2.877 -2.433 -12.869 1.00 93.62 75 GLN A C 1
ATOM 595 O O . GLN A 1 75 ? -4.025 -2.697 -12.512 1.00 93.62 75 GLN A O 1
ATOM 600 N N . ASN A 1 76 ? -1.814 -3.127 -12.452 1.00 95.50 76 ASN A N 1
ATOM 601 C CA . ASN A 1 76 ? -1.923 -4.373 -11.685 1.00 95.50 76 ASN A CA 1
ATOM 602 C C . ASN A 1 76 ? -1.323 -4.314 -10.276 1.00 95.50 76 ASN A C 1
ATOM 604 O O . ASN A 1 76 ? -1.406 -5.294 -9.537 1.00 95.50 76 ASN A O 1
ATOM 608 N N . LEU A 1 77 ? -0.749 -3.179 -9.870 1.00 96.44 77 LEU A N 1
ATOM 609 C CA . LEU A 1 77 ? -0.417 -2.940 -8.470 1.00 96.44 77 LEU A CA 1
ATOM 610 C C . LEU A 1 77 ? -1.716 -2.853 -7.656 1.00 96.44 77 LEU A C 1
ATOM 612 O O . LEU A 1 77 ? -2.657 -2.130 -8.009 1.00 96.44 77 LEU A O 1
ATOM 616 N N . ARG A 1 78 ? -1.789 -3.632 -6.578 1.00 96.25 78 ARG A N 1
ATOM 617 C CA . ARG A 1 78 ? -2.972 -3.756 -5.724 1.00 96.25 78 ARG A CA 1
ATOM 618 C C . ARG A 1 78 ? -2.592 -3.684 -4.251 1.00 96.25 78 ARG A C 1
ATOM 620 O O . ARG A 1 78 ? -1.497 -4.074 -3.854 1.00 96.25 78 ARG A O 1
ATOM 627 N N . LEU A 1 79 ? -3.546 -3.202 -3.457 1.00 96.75 79 LEU A N 1
ATOM 628 C CA . LEU A 1 79 ? -3.545 -3.294 -2.002 1.00 96.75 79 LEU A CA 1
ATOM 629 C C . LEU A 1 79 ? -4.698 -4.203 -1.567 1.00 96.75 79 LEU A C 1
ATOM 631 O O . LEU A 1 79 ? -5.785 -4.125 -2.139 1.00 96.75 79 LEU A O 1
ATOM 635 N N . ASN A 1 80 ? -4.483 -5.044 -0.559 1.00 96.44 80 ASN A N 1
ATOM 636 C CA . ASN A 1 80 ? -5.533 -5.885 0.016 1.00 96.44 80 ASN A CA 1
ATOM 637 C C . ASN A 1 80 ? -5.453 -5.937 1.544 1.00 96.44 80 ASN A C 1
ATOM 639 O O . ASN A 1 80 ? -4.372 -5.814 2.112 1.00 96.44 80 ASN A O 1
ATOM 643 N N . VAL A 1 81 ? -6.586 -6.155 2.210 1.00 96.38 81 VAL A N 1
ATOM 644 C CA . VAL A 1 81 ? -6.623 -6.399 3.657 1.00 96.38 81 VAL A CA 1
ATOM 645 C C . VAL A 1 81 ? -6.147 -7.821 3.941 1.00 96.38 81 VAL A C 1
ATOM 647 O O . VAL A 1 81 ? -6.628 -8.772 3.327 1.00 96.38 81 VAL A O 1
ATOM 650 N N . ILE A 1 82 ? -5.255 -7.970 4.921 1.00 95.06 82 ILE A N 1
ATOM 651 C CA . ILE A 1 82 ? -4.921 -9.265 5.530 1.00 95.06 82 ILE A CA 1
ATOM 652 C C . ILE A 1 82 ? -5.619 -9.412 6.884 1.00 95.06 82 ILE A C 1
ATOM 654 O O . ILE A 1 82 ? -6.182 -10.461 7.186 1.00 95.06 82 ILE A O 1
ATOM 658 N N . SER A 1 83 ? -5.541 -8.387 7.737 1.00 93.25 83 SER A N 1
ATOM 659 C CA . SER A 1 83 ? -6.026 -8.458 9.117 1.00 93.25 83 SER A CA 1
ATOM 660 C C . SER A 1 83 ? -6.370 -7.079 9.659 1.00 93.25 83 SER A C 1
ATOM 662 O O . SER A 1 83 ? -5.893 -6.061 9.166 1.00 93.25 83 SER A O 1
ATOM 664 N N . GLY A 1 84 ? -7.183 -7.058 10.708 1.00 89.31 84 GLY A N 1
ATOM 665 C CA . GLY A 1 84 ? -7.568 -5.835 11.394 1.00 89.31 84 GLY A CA 1
ATOM 666 C C . GLY A 1 84 ? -8.764 -5.113 10.773 1.00 89.31 84 GLY A C 1
ATOM 667 O O . GLY A 1 84 ? -9.087 -4.021 11.222 1.00 89.31 84 GLY A O 1
ATOM 668 N N . ASP A 1 85 ? -9.449 -5.711 9.801 1.00 92.12 85 ASP A N 1
ATOM 669 C CA . ASP A 1 85 ? -10.749 -5.236 9.313 1.00 92.12 85 ASP A CA 1
ATOM 670 C C . ASP A 1 85 ? -11.906 -5.794 10.161 1.00 92.12 85 ASP A C 1
ATOM 672 O O . ASP A 1 85 ? -11.754 -6.792 10.873 1.00 92.12 85 ASP A O 1
ATOM 676 N N . ASN A 1 86 ? -13.054 -5.123 10.104 1.00 89.12 86 ASN A N 1
ATOM 677 C CA . ASN A 1 86 ? -14.293 -5.432 10.825 1.00 89.12 86 ASN A CA 1
ATOM 678 C C . ASN A 1 86 ? -14.111 -5.625 12.339 1.00 89.12 86 ASN A C 1
ATOM 680 O O . ASN A 1 86 ? -14.793 -6.436 12.969 1.00 89.12 86 ASN A O 1
ATOM 684 N N . GLN A 1 87 ? -13.184 -4.880 12.949 1.00 85.56 87 GLN A N 1
ATOM 685 C CA . GLN A 1 87 ? -12.952 -4.985 14.390 1.00 85.56 87 GLN A CA 1
ATOM 686 C C . GLN A 1 87 ? -14.028 -4.247 15.185 1.00 85.56 87 GLN A C 1
ATOM 688 O O . GLN A 1 87 ? -14.460 -3.155 14.810 1.00 85.56 87 GLN A O 1
ATOM 693 N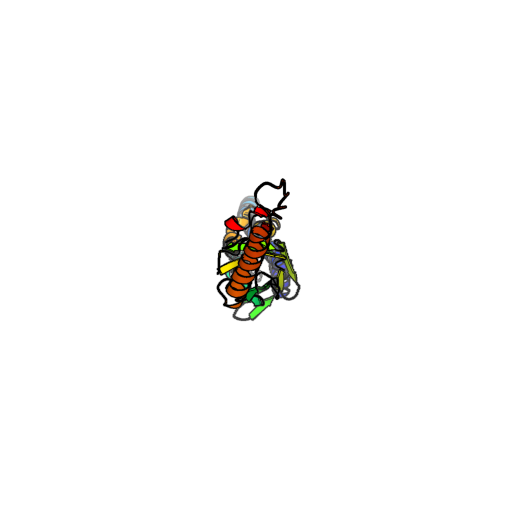 N . VAL A 1 88 ? -14.382 -4.814 16.339 1.00 81.12 88 VAL A N 1
ATOM 694 C CA . VAL A 1 88 ? -15.215 -4.152 17.344 1.00 81.12 88 VAL A CA 1
ATOM 695 C C . VAL A 1 88 ? -14.313 -3.554 18.417 1.00 81.12 88 VAL A C 1
ATOM 697 O O . VAL A 1 88 ? -13.605 -4.281 19.117 1.00 81.12 88 VAL A O 1
ATOM 700 N N . VAL A 1 89 ? -14.343 -2.232 18.548 1.00 74.00 89 VAL A N 1
ATOM 701 C CA . VAL A 1 89 ? -13.545 -1.490 19.523 1.00 74.00 89 VAL A CA 1
ATOM 702 C C . VAL A 1 89 ? -14.427 -1.091 20.689 1.00 74.00 89 VAL A C 1
ATOM 704 O O . VAL A 1 89 ? -15.449 -0.436 20.502 1.00 74.00 89 VAL A O 1
ATOM 707 N N . LYS A 1 90 ? -14.017 -1.457 21.901 1.00 68.19 90 LYS A N 1
ATOM 708 C CA . LYS A 1 90 ? -14.698 -1.041 23.128 1.00 68.19 90 LYS A CA 1
ATOM 709 C C . LYS A 1 90 ? -14.058 0.249 23.622 1.00 68.19 90 LYS A C 1
ATOM 711 O O . LYS A 1 90 ? -12.838 0.337 23.682 1.00 68.19 90 LYS A O 1
ATOM 716 N N . THR A 1 91 ? -14.852 1.226 24.045 1.00 60.41 91 THR A N 1
ATOM 717 C CA . THR A 1 91 ? -14.379 2.549 24.521 1.00 60.41 91 THR A CA 1
ATOM 718 C C . THR A 1 91 ? -13.270 2.512 25.584 1.00 60.41 91 THR A C 1
ATOM 720 O O . THR A 1 91 ? -12.523 3.473 25.708 1.00 60.41 91 THR A O 1
ATOM 723 N N . TYR A 1 92 ? -13.139 1.422 26.346 1.00 53.97 92 TYR A N 1
ATOM 724 C CA . TYR A 1 92 ? -12.183 1.265 27.455 1.00 53.97 92 TYR A CA 1
ATOM 725 C C . TYR A 1 92 ? -11.073 0.229 27.198 1.00 53.97 92 TYR A C 1
ATOM 727 O O . TYR A 1 92 ? -10.172 0.066 28.017 1.00 53.97 92 TYR A O 1
ATOM 735 N N . LYS A 1 93 ? -11.133 -0.499 26.079 1.00 54.41 93 LYS A N 1
ATOM 736 C CA . LYS A 1 93 ? -10.085 -1.420 25.626 1.00 54.41 93 LYS A CA 1
ATOM 737 C C . LYS A 1 93 ? -9.779 -1.026 24.192 1.00 54.41 93 LYS A C 1
ATOM 739 O O . LYS A 1 93 ? -10.582 -1.322 23.312 1.00 54.41 93 LYS A O 1
ATOM 744 N N . GLY A 1 94 ? -8.665 -0.318 23.998 1.00 55.25 94 GLY A N 1
ATOM 745 C CA . GLY A 1 94 ? -8.207 0.152 22.690 1.00 55.25 94 GLY A CA 1
ATOM 746 C C . GLY A 1 94 ? -8.205 -0.941 21.614 1.00 55.25 94 GLY A C 1
ATOM 747 O O . GLY A 1 94 ? -8.412 -2.125 21.887 1.00 55.25 94 GLY A O 1
ATOM 748 N N . ILE A 1 95 ? -7.993 -0.535 20.364 1.00 63.09 95 ILE A N 1
ATOM 749 C CA . ILE A 1 95 ? -8.050 -1.451 19.219 1.00 63.09 95 ILE A CA 1
ATOM 750 C C . ILE A 1 95 ? -7.018 -2.565 19.400 1.00 63.09 95 ILE A C 1
ATOM 752 O O . ILE A 1 95 ? -5.830 -2.300 19.561 1.00 63.09 95 ILE A O 1
ATOM 756 N N . SER A 1 96 ? -7.488 -3.814 19.415 1.00 66.00 96 SER A N 1
ATOM 757 C CA . SER A 1 96 ? -6.675 -4.952 19.847 1.00 66.00 96 SER A CA 1
ATOM 758 C C . SER A 1 96 ? -5.825 -5.558 18.738 1.00 66.00 96 SER A C 1
ATOM 760 O O . SER A 1 96 ? -4.809 -6.179 19.048 1.00 66.00 96 SER A O 1
ATOM 762 N N . LYS A 1 97 ? -6.209 -5.399 17.461 1.00 84.62 97 LYS A N 1
ATOM 763 C CA . LYS A 1 97 ? -5.433 -5.925 16.333 1.00 84.62 97 LYS A CA 1
ATOM 764 C C . LYS A 1 97 ? -4.888 -4.797 15.461 1.00 84.62 97 LYS A C 1
ATOM 766 O O . LYS A 1 97 ? -5.642 -3.884 15.110 1.00 84.62 97 LYS A O 1
ATOM 771 N N . PRO A 1 98 ? -3.609 -4.876 15.065 1.00 90.94 98 PRO A N 1
ATOM 772 C CA . PRO A 1 98 ? -3.050 -3.936 14.112 1.00 90.94 98 PRO A CA 1
ATOM 773 C C . PRO A 1 98 ? -3.733 -4.084 12.747 1.00 90.94 98 PRO A C 1
ATOM 775 O O . PRO A 1 98 ? -4.230 -5.157 12.391 1.00 90.94 98 PRO A O 1
ATOM 778 N N . LEU A 1 99 ? -3.747 -2.996 11.984 1.00 93.56 99 LEU A N 1
ATOM 779 C CA . LEU A 1 99 ? -4.201 -2.984 10.601 1.00 93.56 99 LEU A CA 1
ATOM 780 C C . LEU A 1 99 ? -3.093 -3.558 9.734 1.00 93.56 99 LEU A C 1
ATOM 782 O O . LEU A 1 99 ? -1.995 -3.003 9.708 1.00 93.56 99 LEU A O 1
ATOM 786 N N . VAL A 1 100 ? -3.368 -4.651 9.031 1.00 96.56 100 VAL A N 1
ATOM 787 C CA . VAL A 1 100 ? -2.388 -5.299 8.157 1.00 96.56 100 VAL A CA 1
ATOM 788 C C . VAL A 1 100 ? -2.931 -5.325 6.739 1.00 96.56 100 VAL A C 1
ATOM 790 O O . VAL A 1 100 ? -3.975 -5.932 6.481 1.00 96.56 100 VAL A O 1
ATOM 793 N N . ALA A 1 101 ? -2.200 -4.694 5.824 1.00 97.25 101 ALA A N 1
ATOM 794 C CA . ALA A 1 101 ? -2.445 -4.759 4.391 1.00 97.25 101 ALA A CA 1
ATOM 795 C C . ALA A 1 101 ? -1.289 -5.458 3.663 1.00 97.25 101 ALA A C 1
ATOM 797 O O . ALA A 1 101 ? -0.157 -5.500 4.142 1.00 97.25 101 ALA A O 1
ATOM 798 N N . GLU A 1 102 ? -1.597 -5.990 2.488 1.00 97.44 102 GLU A N 1
ATOM 799 C CA . GLU A 1 102 ? -0.648 -6.533 1.521 1.00 97.44 102 GLU A CA 1
ATOM 800 C C . GLU A 1 102 ? -0.572 -5.614 0.307 1.00 97.44 102 GLU A C 1
ATOM 802 O O . GLU A 1 102 ? -1.609 -5.196 -0.210 1.00 97.44 102 GLU A O 1
ATOM 807 N N . VAL A 1 103 ? 0.636 -5.352 -0.175 1.00 97.50 103 VAL A N 1
ATOM 808 C CA . VAL A 1 103 ? 0.930 -4.679 -1.434 1.00 97.50 103 VAL A CA 1
ATOM 809 C C . VAL A 1 103 ? 1.567 -5.695 -2.371 1.00 97.50 103 VAL A C 1
ATOM 811 O O . VAL A 1 103 ? 2.608 -6.278 -2.063 1.00 97.50 103 VAL A O 1
ATOM 814 N N . TYR A 1 104 ? 0.951 -5.907 -3.528 1.00 97.12 104 TYR A N 1
ATOM 815 C CA . TYR A 1 104 ? 1.433 -6.878 -4.502 1.00 97.12 104 TYR A CA 1
ATOM 816 C C . TYR A 1 104 ? 1.175 -6.412 -5.934 1.00 97.12 104 TYR A C 1
ATOM 818 O O . TYR A 1 104 ? 0.316 -5.568 -6.198 1.00 97.12 104 TYR A O 1
ATOM 826 N N . LEU A 1 105 ? 1.924 -6.994 -6.863 1.00 96.31 105 LEU A N 1
ATOM 827 C CA . LEU A 1 105 ? 1.660 -6.927 -8.290 1.00 96.31 105 LEU A CA 1
ATOM 828 C C . LEU A 1 105 ? 0.931 -8.205 -8.714 1.00 96.31 105 LEU A C 1
ATOM 830 O O . LEU A 1 105 ? 1.426 -9.306 -8.466 1.00 96.31 105 LEU A O 1
ATOM 834 N N . ASP A 1 106 ? -0.241 -8.068 -9.331 1.00 94.75 106 ASP A N 1
ATOM 835 C CA . ASP A 1 106 ? -0.948 -9.196 -9.943 1.00 94.75 106 ASP A CA 1
ATOM 836 C C . ASP A 1 106 ? -0.433 -9.428 -11.366 1.00 94.75 106 ASP A C 1
ATOM 838 O O . ASP A 1 106 ? -0.573 -8.582 -12.249 1.00 94.75 106 ASP A O 1
ATOM 842 N N . LYS A 1 107 ? 0.191 -10.580 -11.599 1.00 89.56 107 LYS A N 1
ATOM 843 C CA . LYS A 1 107 ? 0.711 -10.950 -12.910 1.00 89.56 107 LYS A CA 1
ATOM 844 C C . LYS A 1 107 ? 0.140 -12.295 -13.315 1.00 89.56 107 LYS A C 1
ATOM 846 O O . LYS A 1 107 ? 0.616 -13.343 -12.881 1.00 89.56 107 LYS A O 1
ATOM 851 N N . SER A 1 108 ? -0.890 -12.250 -14.157 1.00 85.56 108 SER A N 1
ATOM 852 C CA . SER A 1 108 ? -1.577 -13.440 -14.671 1.00 85.56 108 SER A CA 1
ATOM 853 C C . SER A 1 108 ? -2.063 -14.376 -13.552 1.00 85.56 108 SER A C 1
ATOM 855 O O . SER A 1 108 ? -1.910 -15.591 -13.648 1.00 85.56 108 SER A O 1
ATOM 857 N N . GLY A 1 109 ? -2.597 -13.812 -12.462 1.00 84.88 109 GLY A N 1
ATOM 858 C CA . GLY A 1 109 ? -3.099 -14.563 -11.308 1.00 84.88 109 GLY A CA 1
ATOM 859 C C . GLY A 1 109 ? -2.031 -14.930 -10.274 1.00 84.88 109 GLY A C 1
ATOM 860 O O . GLY A 1 109 ? -2.367 -15.419 -9.194 1.00 84.88 109 GLY A O 1
ATOM 861 N N . ARG A 1 110 ? -0.745 -14.675 -10.553 1.00 91.19 110 ARG A N 1
ATOM 862 C CA . ARG A 1 110 ? 0.328 -14.792 -9.562 1.00 91.19 110 ARG A CA 1
ATOM 863 C C . ARG A 1 110 ? 0.525 -13.455 -8.856 1.00 91.19 110 ARG A C 1
ATOM 865 O O . ARG A 1 110 ? 0.853 -12.455 -9.490 1.00 91.19 110 ARG A O 1
ATOM 872 N N . LYS A 1 111 ? 0.419 -13.467 -7.528 1.00 94.12 111 LYS A N 1
ATOM 873 C CA . LYS A 1 111 ? 0.765 -12.320 -6.684 1.00 94.12 111 LYS A CA 1
ATOM 874 C C . LYS A 1 111 ? 2.270 -12.273 -6.446 1.00 94.12 111 LYS A C 1
ATOM 876 O O . LYS A 1 111 ? 2.847 -13.233 -5.935 1.00 94.12 111 LYS A O 1
ATOM 881 N N . ILE A 1 112 ? 2.894 -11.162 -6.816 1.00 95.38 112 ILE A N 1
ATOM 882 C CA . ILE A 1 112 ? 4.295 -10.866 -6.511 1.00 95.38 112 ILE A CA 1
ATOM 883 C C . ILE A 1 112 ? 4.304 -9.824 -5.386 1.00 95.38 112 ILE A C 1
ATOM 885 O O . ILE A 1 112 ? 3.814 -8.715 -5.614 1.00 95.38 112 ILE A O 1
ATOM 889 N N . PRO A 1 113 ? 4.807 -10.145 -4.182 1.00 96.62 113 PRO A N 1
ATOM 890 C CA . PRO A 1 113 ? 4.855 -9.187 -3.081 1.00 96.62 113 PRO A CA 1
ATOM 891 C C . PRO A 1 113 ? 5.779 -8.016 -3.425 1.00 96.62 113 PRO A C 1
ATOM 893 O O . PRO A 1 113 ? 6.840 -8.217 -4.017 1.00 96.62 113 PRO A O 1
ATOM 896 N N . LEU A 1 114 ? 5.377 -6.795 -3.064 1.00 96.81 114 LEU A N 1
ATOM 897 C CA . LEU A 1 114 ? 6.152 -5.588 -3.356 1.00 96.81 114 LEU A CA 1
ATOM 898 C C . LEU A 1 114 ? 6.763 -5.001 -2.095 1.00 96.81 114 LEU A C 1
ATOM 900 O O . LEU A 1 114 ? 6.045 -4.584 -1.187 1.00 96.81 114 LEU A O 1
ATOM 904 N N . SER A 1 115 ? 8.086 -4.900 -2.074 1.00 94.75 115 SER A N 1
ATOM 905 C CA . SER A 1 115 ? 8.826 -4.329 -0.951 1.00 94.75 115 SER A CA 1
ATOM 906 C C . SER A 1 115 ? 9.064 -2.834 -1.110 1.00 94.75 115 SER A C 1
ATOM 908 O O . SER A 1 115 ? 9.117 -2.324 -2.229 1.00 94.75 115 SER A O 1
ATOM 910 N N . ASN A 1 116 ? 9.285 -2.151 0.012 1.00 95.44 116 ASN A N 1
ATOM 911 C CA . ASN A 1 116 ? 9.652 -0.740 0.053 1.00 95.44 116 ASN A CA 1
ATOM 912 C C . ASN A 1 116 ? 8.598 0.204 -0.564 1.00 95.44 116 ASN A C 1
ATOM 914 O O . ASN A 1 116 ? 8.926 1.261 -1.103 1.00 95.44 116 ASN A O 1
ATOM 918 N N . ILE A 1 117 ? 7.318 -0.177 -0.504 1.00 97.19 117 ILE A N 1
ATOM 919 C CA . ILE A 1 117 ? 6.215 0.634 -1.022 1.00 97.19 117 ILE A CA 1
ATOM 920 C C . ILE A 1 117 ? 5.648 1.508 0.101 1.00 97.19 117 ILE A C 1
ATOM 922 O O . ILE A 1 117 ? 5.192 0.964 1.110 1.00 97.19 117 ILE A O 1
ATOM 926 N N . PRO A 1 118 ? 5.642 2.846 -0.046 1.00 97.12 118 PRO A N 1
ATOM 927 C CA . PRO A 1 118 ? 5.131 3.746 0.975 1.00 97.12 118 PRO A CA 1
ATOM 928 C C . PRO A 1 118 ? 3.597 3.745 0.972 1.00 97.12 118 PRO A C 1
ATOM 930 O O . PRO A 1 118 ? 2.953 3.979 -0.051 1.00 97.12 118 PRO A O 1
ATOM 933 N N . VAL A 1 119 ? 2.999 3.501 2.133 1.00 97.94 119 VAL A N 1
ATOM 934 C CA . VAL A 1 119 ? 1.553 3.434 2.351 1.00 97.94 119 VAL A CA 1
ATOM 935 C C . VAL A 1 119 ? 1.162 4.390 3.471 1.00 97.94 119 VAL A C 1
ATOM 937 O O . VAL A 1 119 ? 1.801 4.464 4.519 1.00 97.94 119 VAL A O 1
ATOM 940 N N . LEU A 1 120 ? 0.084 5.124 3.225 1.00 97.44 120 LEU A N 1
ATOM 941 C CA . LEU A 1 120 ? -0.480 6.135 4.096 1.00 97.44 120 LEU A CA 1
ATOM 942 C C . LEU A 1 120 ? -1.816 5.650 4.665 1.00 97.44 120 LEU A C 1
ATOM 944 O O . LEU A 1 120 ? -2.793 5.474 3.934 1.00 97.44 120 LEU A O 1
ATOM 948 N N . PHE A 1 121 ? -1.857 5.477 5.979 1.00 96.44 121 PHE A N 1
ATOM 949 C CA . PHE A 1 121 ? -3.037 5.177 6.773 1.00 96.44 121 PHE A CA 1
ATOM 950 C C . PHE A 1 121 ? -3.671 6.477 7.268 1.00 96.44 121 PHE A C 1
ATOM 952 O O . PHE A 1 121 ? -2.997 7.319 7.865 1.00 96.44 121 PHE A O 1
ATOM 959 N N . ARG A 1 122 ? -4.974 6.656 7.030 1.00 95.06 122 ARG A N 1
ATOM 960 C CA . ARG A 1 122 ? -5.756 7.800 7.536 1.00 95.06 122 ARG A CA 1
ATOM 961 C C . ARG A 1 122 ? -7.207 7.413 7.783 1.00 95.06 122 ARG A C 1
ATOM 963 O O . ARG A 1 122 ? -7.760 6.588 7.060 1.00 95.06 122 ARG A O 1
ATOM 970 N N . PHE A 1 123 ? -7.845 8.059 8.753 1.00 91.06 123 PHE A N 1
ATOM 971 C CA . PHE A 1 123 ? -9.295 7.976 8.915 1.00 91.06 123 PHE A CA 1
ATOM 972 C C . PHE A 1 123 ? -9.992 8.664 7.728 1.00 91.06 123 PHE A C 1
ATOM 974 O O . PHE A 1 123 ? -9.776 9.846 7.478 1.00 91.06 123 PHE A O 1
ATOM 981 N N . GLU A 1 124 ? -10.825 7.927 6.988 1.00 92.75 124 GLU A N 1
ATOM 982 C CA . GLU A 1 124 ? -11.797 8.509 6.044 1.00 92.75 124 GLU A CA 1
ATOM 983 C C . GLU A 1 124 ? -13.116 8.843 6.759 1.00 92.75 124 GLU A C 1
ATOM 985 O O . GLU A 1 124 ? -13.836 9.754 6.353 1.00 92.75 124 GLU A O 1
ATOM 990 N N . LYS A 1 125 ? -13.436 8.124 7.844 1.00 89.38 125 LYS A N 1
ATOM 991 C CA . LYS A 1 125 ? -14.600 8.390 8.697 1.00 89.38 125 LYS A CA 1
ATOM 992 C C . LYS A 1 125 ? -14.260 8.131 10.163 1.00 89.38 125 LYS A C 1
ATOM 994 O O . LYS A 1 125 ? -13.807 7.041 10.502 1.00 89.38 125 LYS A O 1
ATOM 999 N N . GLY A 1 126 ? -14.577 9.098 11.022 1.00 84.31 126 GLY A N 1
ATOM 1000 C CA . GLY A 1 126 ? -14.189 9.074 12.435 1.00 84.31 126 GLY A CA 1
ATOM 1001 C C . GLY A 1 126 ? -12.854 9.783 12.650 1.00 84.31 126 GLY A C 1
ATOM 1002 O O . GLY A 1 126 ? -12.265 10.287 11.697 1.00 84.31 126 GLY A O 1
ATOM 1003 N N . GLU A 1 127 ? -12.407 9.845 13.900 1.00 83.94 127 GLU A N 1
ATOM 1004 C CA . GLU A 1 127 ? -11.198 10.573 14.299 1.00 83.94 127 GLU A CA 1
ATOM 1005 C C . GLU A 1 127 ? -10.431 9.788 15.363 1.00 83.94 127 GLU A C 1
ATOM 1007 O O . GLU A 1 127 ? -11.023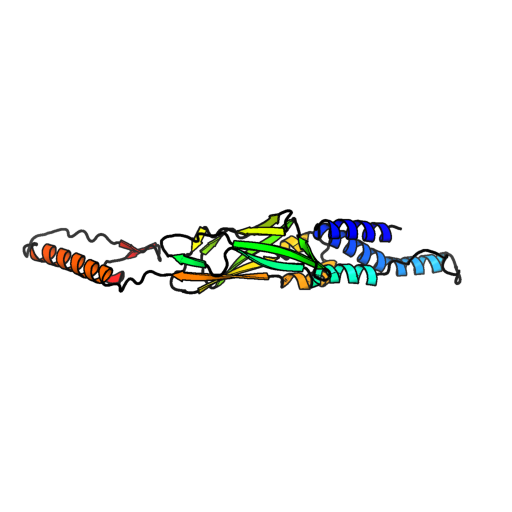 9.052 16.164 1.00 83.94 127 GLU A O 1
ATOM 1012 N N . GLY A 1 128 ? -9.110 9.929 15.343 1.00 83.62 128 GLY A N 1
ATOM 1013 C CA . GLY A 1 128 ? -8.203 9.210 16.220 1.00 83.62 128 GLY A CA 1
ATOM 1014 C C . GLY A 1 128 ? -6.740 9.422 15.849 1.00 83.62 128 GLY A C 1
ATOM 1015 O O . GLY A 1 128 ? -6.408 10.121 14.891 1.00 83.62 128 GLY A O 1
ATOM 1016 N N . GLN A 1 129 ? -5.866 8.741 16.582 1.00 87.25 129 GLN A N 1
ATOM 1017 C CA . GLN A 1 129 ? -4.420 8.753 16.389 1.00 87.25 129 GLN A CA 1
ATOM 1018 C C . GLN A 1 129 ? -3.950 7.363 15.972 1.00 87.25 129 GLN A C 1
ATOM 1020 O O . GLN A 1 129 ? -4.261 6.371 16.634 1.00 87.25 129 GLN A O 1
ATOM 1025 N N . LEU A 1 130 ? -3.195 7.289 14.880 1.00 90.38 130 LEU A N 1
ATOM 1026 C CA . LEU A 1 130 ? -2.614 6.056 14.359 1.00 90.38 130 LEU A CA 1
ATOM 1027 C C . LEU A 1 130 ? -1.273 6.339 13.684 1.00 90.38 130 LEU A C 1
ATOM 1029 O O . LEU A 1 130 ? -0.956 7.484 13.361 1.00 90.38 130 LEU A O 1
ATOM 1033 N N . GLU A 1 131 ? -0.510 5.285 13.442 1.00 92.75 131 GLU A N 1
ATOM 1034 C CA . GLU A 1 131 ? 0.738 5.351 12.685 1.00 92.75 131 GLU A CA 1
ATOM 1035 C C . GLU A 1 131 ? 0.428 5.554 11.199 1.00 92.75 131 GLU A C 1
ATOM 1037 O O . GLU A 1 131 ? 0.013 4.625 10.501 1.00 92.75 131 GLU A O 1
ATOM 1042 N N . SER A 1 132 ? 0.573 6.788 10.726 1.00 92.25 132 SER A N 1
ATOM 1043 C CA . SER A 1 132 ? 0.092 7.198 9.408 1.00 92.25 132 SER A CA 1
ATOM 1044 C C . SER A 1 132 ? 0.964 6.689 8.268 1.00 92.25 132 SER A C 1
ATOM 1046 O O . SER A 1 132 ? 0.438 6.170 7.292 1.00 92.25 132 SER A O 1
ATOM 1048 N N . GLU A 1 133 ? 2.282 6.823 8.356 1.00 95.56 133 GLU A N 1
ATOM 1049 C CA . GLU A 1 133 ? 3.190 6.492 7.257 1.00 95.56 133 GLU A CA 1
ATOM 1050 C C . GLU A 1 133 ? 3.977 5.228 7.557 1.00 95.56 133 GLU A C 1
ATOM 1052 O O . GLU A 1 133 ? 4.680 5.119 8.563 1.00 95.56 133 GLU A O 1
ATOM 1057 N N . ARG A 1 134 ? 3.843 4.250 6.666 1.00 96.50 134 ARG A N 1
ATOM 1058 C CA . ARG A 1 134 ? 4.500 2.953 6.773 1.00 96.50 134 ARG A CA 1
ATOM 1059 C C . ARG A 1 134 ? 4.996 2.514 5.407 1.00 96.50 134 ARG A C 1
ATOM 1061 O O . ARG A 1 134 ? 4.540 2.999 4.378 1.00 96.50 134 ARG A O 1
ATOM 1068 N N . VAL A 1 135 ? 5.940 1.587 5.402 1.00 96.50 135 VAL A N 1
ATOM 1069 C CA . VAL A 1 135 ? 6.533 1.043 4.184 1.00 96.50 135 VAL A CA 1
ATOM 1070 C C . VAL A 1 135 ? 6.362 -0.471 4.201 1.00 96.50 135 VAL A C 1
ATOM 1072 O O . VAL A 1 135 ? 6.434 -1.076 5.272 1.00 96.50 135 VAL A O 1
ATOM 1075 N N . SER A 1 136 ? 6.090 -1.075 3.045 1.00 97.00 136 SER A N 1
ATOM 1076 C CA . SER A 1 136 ? 5.943 -2.526 2.947 1.00 97.00 136 SER A CA 1
ATOM 1077 C C . SER A 1 136 ? 7.268 -3.271 3.141 1.00 97.00 136 SER A C 1
ATOM 1079 O O . SER A 1 136 ? 8.326 -2.838 2.675 1.00 97.00 136 SER A O 1
ATOM 1081 N N . ASP A 1 137 ? 7.200 -4.416 3.817 1.00 96.12 137 ASP A N 1
ATOM 1082 C CA . ASP A 1 137 ? 8.329 -5.322 4.024 1.00 96.12 137 ASP A CA 1
ATOM 1083 C C . ASP A 1 137 ? 8.629 -6.190 2.784 1.00 96.12 137 ASP A C 1
ATOM 1085 O O . ASP A 1 137 ? 8.010 -6.060 1.726 1.00 96.12 137 ASP A O 1
ATOM 1089 N N . THR A 1 138 ? 9.591 -7.108 2.902 1.00 93.81 138 THR A N 1
ATOM 1090 C CA . THR A 1 138 ? 9.981 -8.033 1.822 1.00 93.81 138 THR A CA 1
ATOM 1091 C C . THR A 1 138 ? 8.880 -9.013 1.407 1.00 93.81 138 THR A C 1
ATOM 1093 O O . THR A 1 138 ? 8.939 -9.559 0.309 1.00 93.81 138 THR A O 1
ATOM 1096 N N . ASN A 1 139 ? 7.862 -9.215 2.245 1.00 94.88 139 ASN A N 1
ATOM 1097 C CA . ASN A 1 139 ? 6.684 -10.026 1.948 1.00 94.88 139 ASN A CA 1
ATOM 1098 C C . ASN A 1 139 ? 5.514 -9.174 1.435 1.00 94.88 139 ASN A C 1
ATOM 1100 O O . ASN A 1 139 ? 4.395 -9.671 1.323 1.00 94.88 139 ASN A O 1
ATOM 1104 N N . GLY A 1 140 ? 5.748 -7.890 1.151 1.00 96.06 140 GLY A N 1
ATOM 1105 C CA . GLY A 1 140 ? 4.720 -6.957 0.712 1.00 96.06 140 GLY A CA 1
ATOM 1106 C C . GLY A 1 140 ? 3.738 -6.564 1.808 1.00 96.06 140 GLY A C 1
ATOM 1107 O O . GLY A 1 140 ? 2.695 -5.993 1.508 1.00 96.06 140 GLY A O 1
ATOM 1108 N N . ARG A 1 141 ? 4.025 -6.848 3.080 1.00 97.25 141 ARG A N 1
ATOM 1109 C CA . ARG A 1 141 ? 3.117 -6.525 4.182 1.00 97.25 141 ARG A CA 1
ATOM 1110 C C . ARG A 1 141 ? 3.408 -5.149 4.735 1.00 97.25 141 ARG A C 1
ATOM 1112 O O . ARG A 1 141 ? 4.557 -4.760 4.907 1.00 97.25 141 ARG A O 1
ATOM 1119 N N . VAL A 1 142 ? 2.346 -4.433 5.069 1.00 97.25 142 VAL A N 1
ATOM 1120 C CA . VAL A 1 142 ? 2.420 -3.157 5.766 1.00 97.25 142 VAL A CA 1
ATOM 1121 C C . VAL A 1 142 ? 1.470 -3.171 6.954 1.00 97.25 142 VAL A C 1
ATOM 1123 O O . VAL A 1 142 ? 0.316 -3.593 6.842 1.00 97.25 142 VAL A O 1
ATOM 1126 N N . GLN A 1 143 ? 1.975 -2.729 8.103 1.00 95.62 143 GLN A N 1
ATOM 1127 C CA . GLN A 1 143 ? 1.256 -2.764 9.366 1.00 95.62 143 GLN A CA 1
ATOM 1128 C C . GLN A 1 143 ? 1.190 -1.376 9.998 1.00 95.62 143 GLN A C 1
ATOM 1130 O O . GLN A 1 143 ? 2.212 -0.703 10.113 1.00 95.62 143 GLN A O 1
ATOM 1135 N N . SER A 1 144 ? 0.003 -0.987 10.458 1.00 93.81 144 SER A N 1
ATOM 1136 C CA . SER A 1 144 ? -0.231 0.231 11.236 1.00 93.81 144 SER A CA 1
ATOM 1137 C C . SER A 1 144 ? -0.994 -0.088 12.519 1.00 93.81 144 SER A C 1
ATOM 1139 O O . SER A 1 144 ? -1.845 -0.982 12.555 1.00 93.81 144 SER A O 1
ATOM 1141 N N . THR A 1 145 ? -0.686 0.648 13.581 1.00 89.94 145 THR A N 1
ATOM 1142 C CA . THR A 1 145 ? -1.360 0.542 14.876 1.00 89.94 145 THR A CA 1
ATOM 1143 C C . THR A 1 145 ? -2.173 1.799 15.151 1.00 89.94 145 THR A C 1
ATOM 1145 O O . THR A 1 145 ? -1.721 2.917 14.908 1.00 89.94 145 THR A O 1
ATOM 1148 N N . ILE A 1 146 ? -3.377 1.618 15.691 1.00 86.44 146 ILE A N 1
ATOM 1149 C CA . ILE A 1 146 ? -4.222 2.723 16.142 1.00 86.44 146 ILE A CA 1
ATOM 1150 C C . ILE A 1 146 ? -3.987 2.901 17.637 1.00 86.44 146 ILE A C 1
ATOM 1152 O O . ILE A 1 146 ? -4.240 1.992 18.425 1.00 86.44 146 ILE A O 1
ATOM 1156 N N . HIS A 1 147 ? -3.497 4.072 18.023 1.00 82.56 147 HIS A N 1
ATOM 1157 C CA . HIS A 1 147 ? -3.181 4.399 19.409 1.00 82.56 147 HIS A CA 1
ATOM 1158 C C . HIS A 1 147 ? -4.407 4.896 20.169 1.00 82.56 147 HIS A C 1
ATOM 1160 O O . HIS A 1 147 ? -4.592 4.561 21.338 1.00 82.56 147 HIS A O 1
ATOM 1166 N N . LYS A 1 148 ? -5.254 5.690 19.507 1.00 78.31 148 LYS A N 1
ATOM 1167 C CA . LYS A 1 148 ? -6.402 6.337 20.141 1.00 78.31 148 LYS A CA 1
ATOM 1168 C C . LYS A 1 148 ? -7.555 6.498 19.161 1.00 78.31 148 LYS A C 1
ATOM 1170 O O . LYS A 1 148 ? -7.339 6.755 17.981 1.00 78.31 148 LYS A O 1
ATOM 1175 N N . ILE A 1 149 ? -8.775 6.381 19.672 1.00 78.56 149 ILE A N 1
ATOM 1176 C CA . ILE A 1 149 ? -9.989 6.838 18.996 1.00 78.56 149 ILE A CA 1
ATOM 1177 C C . ILE A 1 149 ? -10.489 8.050 19.771 1.00 78.56 149 ILE A C 1
ATOM 1179 O O . ILE A 1 149 ? -10.631 7.967 20.990 1.00 78.56 149 ILE A O 1
ATOM 1183 N N . ASP A 1 150 ? -10.719 9.156 19.075 1.00 73.94 150 ASP A N 1
ATOM 1184 C CA . ASP A 1 150 ? -11.155 10.410 19.693 1.00 73.94 150 ASP A CA 1
ATOM 1185 C C . ASP A 1 150 ? -12.676 10.596 19.592 1.00 73.94 150 ASP A C 1
ATOM 1187 O O . ASP A 1 150 ? -13.296 11.157 20.491 1.00 73.94 150 ASP A O 1
ATOM 1191 N N . ASN A 1 151 ? -13.302 10.064 18.539 1.00 70.56 151 ASN A N 1
ATOM 1192 C CA . ASN A 1 151 ? -14.744 10.180 18.324 1.00 70.56 151 ASN A CA 1
ATOM 1193 C C . ASN A 1 151 ? -15.464 8.864 18.658 1.00 70.56 151 ASN A C 1
ATOM 1195 O O . ASN A 1 151 ? -15.259 7.866 17.979 1.00 70.56 151 ASN A O 1
ATOM 1199 N N . PHE A 1 152 ? -16.324 8.859 19.679 1.00 68.50 152 PHE A N 1
ATOM 1200 C CA . PHE A 1 152 ? -17.113 7.677 20.065 1.00 68.50 152 PHE A CA 1
ATOM 1201 C C . PHE A 1 152 ? -18.603 7.786 19.717 1.00 68.50 152 PHE A C 1
ATOM 1203 O O . PHE A 1 152 ? -19.334 6.803 19.843 1.00 68.50 152 PHE A O 1
ATOM 1210 N N . ASP A 1 153 ? -19.055 8.949 19.243 1.00 62.44 153 ASP A N 1
ATOM 1211 C CA . ASP A 1 153 ? -20.448 9.167 18.834 1.00 62.44 153 ASP A CA 1
ATOM 1212 C C . ASP A 1 153 ? -20.761 8.440 17.520 1.00 62.44 153 ASP A C 1
ATOM 1214 O O . ASP A 1 153 ? -21.904 8.075 17.225 1.00 62.44 153 ASP A O 1
ATOM 1218 N N . ARG A 1 154 ? -19.725 8.177 16.717 1.00 68.12 154 ARG A N 1
ATOM 1219 C CA . ARG A 1 154 ? -19.843 7.404 15.484 1.00 68.12 154 ARG A CA 1
ATOM 1220 C C . ARG A 1 154 ? -19.659 5.918 15.760 1.00 68.12 154 ARG A C 1
ATOM 1222 O O . ARG A 1 154 ? -18.566 5.438 16.022 1.00 68.12 154 ARG A O 1
ATOM 1229 N N . LYS A 1 155 ? -20.729 5.150 15.547 1.00 77.31 155 LYS A N 1
ATOM 1230 C CA . LYS A 1 155 ? -20.684 3.679 15.615 1.00 77.31 155 LYS A CA 1
ATOM 1231 C C . LYS A 1 155 ? -19.767 3.038 14.574 1.00 77.31 155 LYS A C 1
ATOM 1233 O O . LYS A 1 155 ? -19.327 1.920 14.796 1.00 77.31 155 LYS A O 1
ATOM 1238 N N . HIS A 1 156 ? -19.493 3.710 13.453 1.00 84.19 156 HIS A N 1
ATOM 1239 C CA . HIS A 1 156 ? -18.703 3.152 12.353 1.00 84.19 156 HIS A CA 1
ATOM 1240 C C . HIS A 1 156 ? -17.570 4.086 11.946 1.00 84.19 156 HIS A C 1
ATOM 1242 O O . HIS A 1 156 ? -17.817 5.222 11.522 1.00 84.19 156 HIS A O 1
ATOM 1248 N N . HIS A 1 157 ? -16.348 3.577 12.058 1.00 88.19 157 HIS A N 1
ATOM 1249 C CA . HIS A 1 157 ? -15.114 4.238 11.656 1.00 88.19 157 HIS A CA 1
ATOM 1250 C C . HIS A 1 157 ? -14.546 3.538 10.424 1.00 88.19 157 HIS A C 1
ATOM 1252 O O . HIS A 1 157 ? -14.672 2.323 10.281 1.00 88.19 157 HIS A O 1
ATOM 1258 N N . VAL A 1 158 ? -13.931 4.315 9.537 1.00 92.56 158 VAL A N 1
ATOM 1259 C CA . VAL A 1 158 ? -13.300 3.814 8.314 1.00 92.56 158 VAL A CA 1
ATOM 1260 C C . VAL A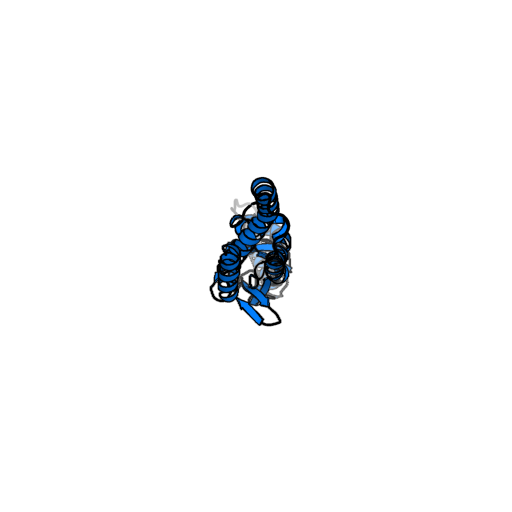 1 158 ? -11.896 4.378 8.240 1.00 92.56 158 VAL A C 1
ATOM 1262 O O . VAL A 1 158 ? -11.714 5.597 8.286 1.00 92.56 158 VAL A O 1
ATOM 1265 N N . ILE A 1 159 ? -10.916 3.495 8.102 1.00 93.50 159 ILE A N 1
ATOM 1266 C CA . ILE A 1 159 ? -9.511 3.847 7.917 1.00 93.50 159 ILE A CA 1
ATOM 1267 C C . ILE A 1 159 ? -9.093 3.358 6.541 1.00 93.50 159 ILE A C 1
ATOM 1269 O O . ILE A 1 159 ? -9.267 2.189 6.219 1.00 93.50 159 ILE A O 1
ATOM 1273 N N . ALA A 1 160 ? -8.540 4.239 5.718 1.00 96.44 160 ALA A N 1
ATOM 1274 C CA . ALA A 1 160 ? -7.976 3.862 4.434 1.00 96.44 160 ALA A CA 1
ATOM 1275 C C . ALA A 1 160 ? -6.464 3.690 4.551 1.00 96.44 160 ALA A C 1
ATOM 1277 O O . ALA A 1 160 ? -5.792 4.557 5.105 1.00 96.44 160 ALA A O 1
ATOM 1278 N N . ALA A 1 161 ? -5.946 2.616 3.962 1.00 97.50 161 ALA A N 1
ATOM 1279 C CA . ALA A 1 161 ? -4.544 2.474 3.605 1.00 97.50 161 ALA A CA 1
ATOM 1280 C C . ALA A 1 161 ? -4.408 2.749 2.107 1.00 97.50 161 ALA A C 1
ATOM 1282 O O . ALA A 1 161 ? -4.952 2.016 1.277 1.00 97.50 161 ALA A O 1
ATOM 1283 N N . LYS A 1 162 ? -3.728 3.838 1.759 1.00 97.69 162 LYS A N 1
ATOM 1284 C CA . LYS A 1 162 ? -3.528 4.286 0.376 1.00 97.69 162 LYS A CA 1
ATOM 1285 C C . LYS A 1 162 ? -2.059 4.198 0.023 1.00 97.69 162 LYS A C 1
ATOM 1287 O O . LYS A 1 162 ? -1.221 4.463 0.879 1.00 97.69 162 LYS A O 1
ATOM 1292 N N . LEU A 1 163 ? -1.735 3.908 -1.231 1.00 97.31 163 LEU A N 1
ATOM 1293 C CA . LEU A 1 163 ? -0.384 4.173 -1.715 1.00 97.31 163 LEU A CA 1
ATOM 1294 C C . LEU A 1 163 ? -0.066 5.658 -1.479 1.00 97.31 163 LEU A C 1
ATOM 1296 O O . LEU A 1 163 ? -0.836 6.528 -1.893 1.00 97.31 163 LEU A O 1
ATOM 1300 N N . ASN A 1 164 ? 1.050 5.960 -0.816 1.00 96.88 164 ASN A N 1
ATOM 1301 C CA . ASN A 1 164 ? 1.506 7.336 -0.675 1.00 96.88 164 ASN A CA 1
ATOM 1302 C C . ASN A 1 164 ? 2.122 7.779 -2.009 1.00 96.88 164 ASN A C 1
ATOM 1304 O O . ASN A 1 164 ? 3.329 7.672 -2.227 1.00 96.88 164 ASN A O 1
ATOM 1308 N N . TYR A 1 165 ? 1.256 8.209 -2.929 1.00 95.06 165 TYR A N 1
ATOM 1309 C CA . TYR A 1 165 ? 1.628 8.524 -4.304 1.00 95.06 165 TYR A CA 1
ATOM 1310 C C . TYR A 1 165 ? 2.680 9.631 -4.391 1.00 95.06 165 TYR A C 1
ATOM 1312 O O . TYR A 1 165 ? 3.545 9.560 -5.253 1.00 95.06 165 TYR A O 1
ATOM 1320 N N . GLU A 1 166 ? 2.653 10.621 -3.500 1.00 93.25 166 GLU A N 1
ATOM 1321 C CA . GLU A 1 166 ? 3.622 11.722 -3.511 1.00 93.25 166 GLU A CA 1
ATOM 1322 C C . GLU A 1 166 ? 5.043 11.226 -3.222 1.00 93.25 166 GLU A C 1
ATOM 1324 O O . GLU A 1 166 ? 5.962 11.510 -3.992 1.00 93.25 166 GLU A O 1
ATOM 1329 N N . ILE A 1 167 ? 5.209 10.416 -2.169 1.00 94.38 167 ILE A N 1
ATOM 1330 C CA . ILE A 1 167 ? 6.498 9.796 -1.828 1.00 94.38 167 ILE A CA 1
ATOM 1331 C C . ILE A 1 167 ? 6.894 8.757 -2.879 1.00 94.38 167 ILE A C 1
ATOM 1333 O O . ILE A 1 167 ? 8.059 8.651 -3.243 1.00 94.38 167 ILE A O 1
ATOM 1337 N N . PHE A 1 168 ? 5.942 7.984 -3.399 1.00 94.69 168 PHE A N 1
ATOM 1338 C CA . PHE A 1 168 ? 6.239 7.002 -4.436 1.00 94.69 168 PHE A CA 1
ATOM 1339 C C . PHE A 1 168 ? 6.732 7.681 -5.723 1.00 94.69 168 PHE A C 1
ATOM 1341 O O . PHE A 1 168 ? 7.769 7.307 -6.269 1.00 94.69 168 PHE A O 1
ATOM 1348 N N . ALA A 1 169 ? 6.017 8.709 -6.187 1.00 93.12 169 ALA A N 1
ATOM 1349 C CA . ALA A 1 169 ? 6.300 9.415 -7.429 1.00 93.12 169 ALA A CA 1
ATOM 1350 C C . ALA A 1 169 ? 7.571 10.276 -7.365 1.00 93.12 169 ALA A C 1
ATOM 1352 O O . ALA A 1 169 ? 8.140 10.563 -8.416 1.00 93.12 169 ALA A O 1
ATOM 1353 N N . SER A 1 170 ? 8.036 10.667 -6.172 1.00 93.19 170 SER A N 1
ATOM 1354 C CA . SER A 1 170 ? 9.272 11.448 -6.004 1.00 93.19 170 SER A CA 1
ATOM 1355 C C . SER A 1 170 ? 10.537 10.693 -6.434 1.00 93.19 170 SER A C 1
ATOM 1357 O O . SER A 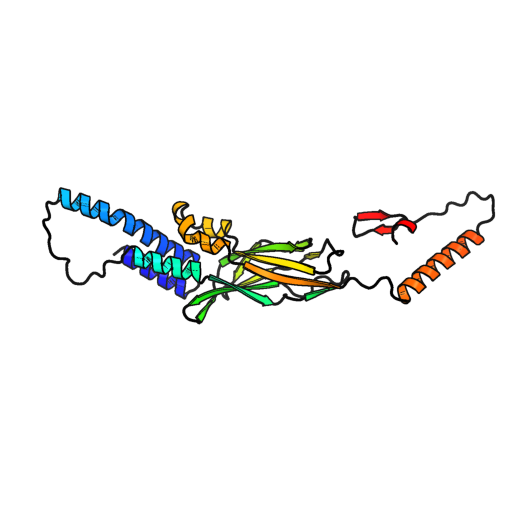1 170 ? 11.555 11.319 -6.713 1.00 93.19 170 SER A O 1
ATOM 1359 N N . ASN A 1 171 ? 10.462 9.364 -6.569 1.00 92.88 171 ASN A N 1
ATOM 1360 C CA . ASN A 1 171 ? 11.542 8.531 -7.106 1.00 92.88 171 ASN A CA 1
ATOM 1361 C C . ASN A 1 171 ? 11.737 8.682 -8.626 1.00 92.88 171 ASN A C 1
ATOM 1363 O O . ASN A 1 171 ? 12.660 8.088 -9.188 1.00 92.88 171 ASN A O 1
ATOM 1367 N N . PHE A 1 172 ? 10.859 9.420 -9.313 1.00 93.88 172 PHE A N 1
ATOM 1368 C CA . PHE A 1 172 ? 10.846 9.513 -10.769 1.00 93.88 172 PHE A CA 1
ATOM 1369 C C . PHE A 1 172 ? 10.822 10.959 -11.258 1.00 93.88 172 PHE A C 1
ATOM 1371 O O . PHE A 1 172 ? 10.347 11.874 -10.587 1.00 93.88 172 PHE A O 1
ATOM 1378 N N . GLU A 1 173 ? 11.275 11.140 -12.497 1.00 91.88 173 GLU A N 1
ATOM 1379 C CA . GLU A 1 173 ? 11.222 12.426 -13.186 1.00 91.88 173 GLU A CA 1
ATOM 1380 C C . GLU A 1 173 ? 9.783 12.966 -13.288 1.00 91.88 173 GLU A C 1
ATOM 1382 O O . GLU A 1 173 ? 8.863 12.195 -13.602 1.00 91.88 173 GLU A O 1
ATOM 1387 N N . PRO A 1 174 ? 9.562 14.288 -13.134 1.00 89.56 174 PRO A N 1
ATOM 1388 C CA . PRO A 1 174 ? 8.230 14.894 -13.200 1.00 89.56 174 PRO A CA 1
ATOM 1389 C C . PRO A 1 174 ? 7.456 14.577 -14.487 1.00 89.56 174 PRO A C 1
ATOM 1391 O O . PRO A 1 174 ? 6.234 14.430 -14.450 1.00 89.56 174 PRO A O 1
ATOM 1394 N N . SER A 1 175 ? 8.158 14.412 -15.612 1.00 88.19 175 SER A N 1
ATOM 1395 C CA . SER A 1 175 ? 7.581 14.046 -16.915 1.00 88.19 175 SER A CA 1
ATOM 1396 C C . SER A 1 175 ? 6.907 12.667 -16.925 1.00 88.19 175 SER A C 1
ATOM 1398 O O . SER A 1 175 ? 6.081 12.384 -17.793 1.00 88.19 175 SER A O 1
ATOM 1400 N N . SER A 1 176 ? 7.221 11.811 -15.950 1.00 89.94 176 SER A N 1
ATOM 1401 C CA . SER A 1 176 ? 6.694 10.448 -15.835 1.00 89.94 176 SER A CA 1
ATOM 1402 C C . SER A 1 176 ? 5.381 10.372 -15.051 1.00 89.94 176 SER A C 1
ATOM 1404 O O . SER A 1 176 ? 4.705 9.344 -15.098 1.00 89.94 176 SER A O 1
ATOM 1406 N N . LYS A 1 177 ? 4.973 11.452 -14.364 1.00 88.75 177 LYS A N 1
ATOM 1407 C CA . LYS A 1 177 ? 3.784 11.473 -13.490 1.00 88.75 177 LYS A CA 1
ATOM 1408 C C . LYS A 1 177 ? 2.502 11.036 -14.199 1.00 88.75 177 LYS A C 1
ATOM 1410 O O . LYS A 1 177 ? 1.713 10.296 -13.623 1.00 88.75 177 LYS A O 1
ATOM 1415 N N . ASN A 1 178 ? 2.309 11.427 -15.459 1.00 90.75 178 ASN A N 1
ATOM 1416 C CA . ASN A 1 178 ? 1.104 11.054 -16.210 1.00 90.75 178 ASN A CA 1
ATOM 1417 C C . ASN A 1 178 ? 0.988 9.535 -16.395 1.00 90.75 178 ASN A C 1
ATOM 1419 O O . ASN A 1 178 ? -0.103 8.986 -16.252 1.00 90.75 178 ASN A O 1
ATOM 1423 N N . LEU A 1 179 ? 2.112 8.852 -16.638 1.00 92.31 179 LEU A N 1
ATOM 1424 C CA . LEU A 1 179 ? 2.154 7.397 -16.813 1.00 92.31 179 LEU A CA 1
ATOM 1425 C C . LEU A 1 179 ? 1.893 6.644 -15.501 1.00 92.31 179 LEU A C 1
ATOM 1427 O O . LEU A 1 179 ? 1.419 5.513 -15.531 1.00 92.31 179 LEU A O 1
ATOM 1431 N N . LEU A 1 180 ? 2.183 7.273 -14.358 1.00 94.75 180 LEU A N 1
ATOM 1432 C CA . LEU A 1 180 ? 2.021 6.690 -13.024 1.00 94.75 180 LEU A CA 1
ATOM 1433 C C . LEU A 1 180 ? 0.698 7.073 -12.345 1.00 94.75 180 LEU A C 1
ATOM 1435 O O . LEU A 1 180 ? 0.369 6.509 -11.307 1.00 94.75 180 LEU A O 1
ATOM 1439 N N . SER A 1 181 ? -0.076 7.992 -12.925 1.00 92.50 181 SER A N 1
ATOM 1440 C CA . SER A 1 181 ? -1.278 8.587 -12.320 1.00 92.50 181 SER A CA 1
ATOM 1441 C C . SER A 1 181 ? -2.323 7.576 -11.833 1.00 92.50 181 SER A C 1
ATOM 1443 O O . SER A 1 181 ? -2.949 7.798 -10.797 1.00 92.50 181 SER A O 1
ATOM 1445 N N . ALA A 1 182 ? -2.464 6.435 -12.516 1.00 92.56 182 ALA A N 1
ATOM 1446 C CA . ALA A 1 182 ? -3.368 5.355 -12.116 1.00 92.56 182 ALA A CA 1
ATOM 1447 C C . ALA A 1 182 ? -3.093 4.842 -10.689 1.00 92.56 182 ALA A C 1
ATOM 1449 O O . ALA A 1 182 ? -4.016 4.435 -9.981 1.00 92.56 182 ALA A O 1
ATOM 1450 N N . LEU A 1 183 ? -1.839 4.923 -10.234 1.00 94.56 183 LEU A N 1
ATOM 1451 C CA . LEU A 1 183 ? -1.426 4.479 -8.906 1.00 94.56 183 LEU A CA 1
ATOM 1452 C C . LEU A 1 183 ? -2.017 5.331 -7.769 1.00 94.56 183 LEU A C 1
ATOM 1454 O O . LEU A 1 183 ? -2.136 4.848 -6.646 1.00 94.56 183 LEU A O 1
ATOM 1458 N N . ASN A 1 184 ? -2.450 6.564 -8.048 1.00 93.31 184 ASN A N 1
ATOM 1459 C CA . ASN A 1 184 ? -3.037 7.464 -7.050 1.00 93.31 184 ASN A CA 1
ATOM 1460 C C . ASN A 1 184 ? -4.360 6.937 -6.457 1.00 93.31 184 ASN A C 1
ATOM 1462 O O . ASN A 1 184 ? -4.782 7.333 -5.372 1.00 93.31 184 ASN A O 1
ATOM 1466 N N . HIS A 1 185 ? -5.028 6.025 -7.164 1.00 92.81 185 HIS A N 1
ATOM 1467 C CA . HIS A 1 185 ? -6.300 5.450 -6.729 1.00 92.81 185 HIS A CA 1
ATOM 1468 C C . HIS A 1 185 ? -6.146 4.134 -5.962 1.00 92.81 185 HIS A C 1
ATOM 1470 O O . HIS A 1 185 ? -7.142 3.598 -5.473 1.00 92.81 185 HIS A O 1
ATOM 1476 N N . VAL A 1 186 ? -4.925 3.604 -5.833 1.00 96.12 186 VAL A N 1
ATOM 1477 C CA . VAL A 1 186 ? -4.707 2.318 -5.172 1.00 96.12 186 VAL A CA 1
ATOM 1478 C C . VAL A 1 186 ? -4.877 2.486 -3.664 1.00 96.12 186 VAL A C 1
ATOM 1480 O O . VAL A 1 186 ? -4.065 3.115 -2.980 1.00 96.12 186 VAL A O 1
ATOM 1483 N N . LYS A 1 187 ? -5.956 1.901 -3.142 1.00 96.81 187 LYS A N 1
ATOM 1484 C CA . LYS A 1 187 ? -6.271 1.903 -1.718 1.00 96.81 187 LYS A CA 1
ATOM 1485 C C . LYS A 1 187 ? -7.017 0.655 -1.285 1.00 96.81 187 LYS A C 1
ATOM 1487 O O . LYS A 1 187 ? -7.661 -0.010 -2.090 1.00 96.81 187 LYS A O 1
ATOM 1492 N N . VAL A 1 188 ? -7.003 0.429 0.019 1.00 97.06 188 VAL A N 1
ATOM 1493 C CA . VAL A 1 188 ? -7.891 -0.497 0.712 1.00 97.06 188 VAL A CA 1
ATOM 1494 C C . VAL A 1 188 ? -8.446 0.171 1.969 1.00 97.06 188 VAL A C 1
ATOM 1496 O O . VAL A 1 188 ? -7.869 1.141 2.465 1.00 97.06 188 VAL A O 1
ATOM 1499 N N . VAL A 1 189 ? -9.587 -0.302 2.462 1.00 96.56 189 VAL A N 1
ATOM 1500 C CA . VAL A 1 189 ? -10.257 0.252 3.642 1.00 96.56 189 VAL A CA 1
ATOM 1501 C C . VAL A 1 189 ? -10.428 -0.803 4.728 1.00 96.56 189 VAL A C 1
ATOM 1503 O O . VAL A 1 189 ? -10.670 -1.970 4.434 1.00 96.56 189 VAL A O 1
ATOM 1506 N N . PHE A 1 190 ? -10.320 -0.355 5.973 1.00 94.31 190 PHE A N 1
ATOM 1507 C CA . PHE A 1 190 ? -10.592 -1.099 7.191 1.00 94.31 190 PHE A CA 1
ATOM 1508 C C . PHE A 1 190 ? -11.800 -0.467 7.875 1.00 94.31 190 PHE A C 1
ATOM 1510 O O . PHE A 1 190 ? -11.823 0.735 8.158 1.00 94.31 190 PHE A O 1
ATOM 1517 N N . ASN A 1 191 ? -12.813 -1.279 8.126 1.00 92.25 191 ASN A N 1
ATOM 1518 C CA . ASN A 1 191 ? -14.044 -0.916 8.792 1.00 92.25 191 ASN A CA 1
ATOM 1519 C C . ASN A 1 191 ? -13.958 -1.300 10.265 1.00 92.25 191 ASN A C 1
ATOM 1521 O O . ASN A 1 191 ? -13.563 -2.405 10.632 1.00 92.25 191 ASN A O 1
ATOM 1525 N N . HIS A 1 192 ? -14.385 -0.389 11.127 1.00 87.12 192 HIS A N 1
ATOM 1526 C CA . HIS A 1 192 ? -14.412 -0.607 12.563 1.00 87.12 192 HIS A CA 1
ATOM 1527 C C . HIS A 1 192 ? -15.769 -0.231 13.123 1.00 87.12 192 HIS A C 1
ATOM 1529 O O . HIS A 1 192 ? -16.362 0.775 12.729 1.00 87.12 192 HIS A O 1
ATOM 1535 N N . THR A 1 193 ? -16.243 -1.030 14.072 1.00 86.69 193 THR A N 1
ATOM 1536 C CA . THR A 1 193 ? -17.452 -0.729 14.833 1.00 86.69 193 THR A CA 1
ATOM 1537 C C . THR A 1 193 ? -17.074 -0.341 16.250 1.00 86.69 193 THR A C 1
ATOM 1539 O O . THR A 1 193 ? -16.329 -1.057 16.916 1.00 86.69 193 THR A O 1
ATOM 1542 N N . ILE A 1 194 ? -17.586 0.790 16.716 1.00 79.69 194 ILE A N 1
ATOM 1543 C CA . ILE A 1 194 ? -17.409 1.241 18.090 1.00 79.69 194 ILE A CA 1
ATOM 1544 C C . ILE A 1 194 ? -18.551 0.668 18.927 1.00 79.69 194 ILE A C 1
ATOM 1546 O O . ILE A 1 194 ? -19.720 0.999 18.719 1.00 79.69 194 ILE A O 1
ATOM 1550 N N . ASP A 1 195 ? -18.203 -0.203 19.869 1.00 75.88 195 ASP A N 1
ATOM 1551 C CA . ASP A 1 195 ? -19.108 -0.711 20.895 1.00 75.88 195 ASP A CA 1
ATOM 1552 C C . ASP A 1 195 ? -19.059 0.243 22.089 1.00 75.88 195 ASP A C 1
ATOM 1554 O O . ASP A 1 195 ? -18.214 0.136 22.988 1.00 75.88 195 ASP A O 1
ATOM 1558 N N . THR A 1 196 ? -19.941 1.242 22.055 1.00 65.12 196 THR A N 1
ATOM 1559 C CA . THR A 1 196 ? -20.183 2.099 23.207 1.00 65.12 196 THR A CA 1
ATOM 1560 C C . THR A 1 196 ? -21.016 1.313 24.223 1.00 65.12 196 THR A C 1
ATOM 1562 O O . THR A 1 196 ? -22.105 0.833 23.892 1.00 65.12 196 THR A O 1
ATOM 1565 N N . PRO A 1 197 ? -20.541 1.143 25.472 1.00 57.34 197 PRO A N 1
ATOM 1566 C CA . PRO A 1 197 ? -21.313 0.452 26.488 1.00 57.34 197 PRO A CA 1
ATOM 1567 C C . PRO A 1 197 ? -22.669 1.140 26.623 1.00 57.34 197 PRO A C 1
ATOM 1569 O O . PRO A 1 197 ? -22.760 2.366 26.645 1.00 57.34 197 PRO A O 1
ATOM 1572 N N . LYS A 1 198 ? -23.742 0.353 26.715 1.00 55.78 198 LYS A N 1
ATOM 1573 C CA . LYS A 1 198 ? -25.074 0.888 26.999 1.00 55.78 198 LYS A CA 1
ATOM 1574 C C . LYS A 1 198 ? -25.075 1.433 28.430 1.00 55.78 198 LYS A C 1
ATOM 1576 O O . LYS A 1 198 ? -25.267 0.684 29.387 1.00 55.78 198 LYS A O 1
ATOM 1581 N N . TRP A 1 199 ? -24.884 2.743 28.580 1.00 44.84 199 TRP A N 1
ATOM 1582 C CA . TRP A 1 199 ? -25.022 3.448 29.864 1.00 44.84 199 TRP A CA 1
ATOM 1583 C C . TRP A 1 199 ? -26.467 3.410 30.395 1.00 44.84 199 TRP A C 1
ATOM 1585 O O . TRP A 1 199 ? -26.713 3.757 31.535 1.00 44.84 199 TRP A O 1
ATOM 1595 N N . ALA A 1 200 ? -27.433 2.925 29.613 1.00 45.31 200 ALA A N 1
ATOM 1596 C CA . ALA A 1 200 ? -28.804 2.658 30.051 1.00 45.31 200 ALA A CA 1
ATOM 1597 C C . ALA A 1 200 ? -29.016 1.217 30.569 1.00 45.31 200 ALA A C 1
ATOM 1599 O O . ALA A 1 200 ? -30.121 0.691 30.490 1.00 45.31 200 ALA A O 1
ATOM 1600 N N . SER A 1 201 ? -27.972 0.529 31.047 1.00 49.09 201 SER A N 1
ATOM 1601 C CA . SER A 1 201 ? -28.158 -0.771 31.708 1.00 49.09 201 SER A CA 1
ATOM 1602 C C . SER A 1 201 ? -28.696 -0.590 33.132 1.00 49.09 201 SER A C 1
ATOM 1604 O O . SER A 1 201 ? -28.360 0.389 33.801 1.00 49.09 201 SER A O 1
ATOM 1606 N N . ASN A 1 202 ? -29.463 -1.563 33.633 1.00 50.12 202 ASN A N 1
ATOM 1607 C CA . ASN A 1 202 ? -30.016 -1.553 34.998 1.00 50.12 202 ASN A CA 1
ATOM 1608 C C . ASN A 1 202 ? -28.949 -1.281 36.078 1.00 50.12 202 ASN A C 1
ATOM 1610 O O . ASN A 1 202 ? -29.244 -0.675 37.102 1.00 50.12 202 ASN A O 1
ATOM 1614 N N . LYS A 1 203 ? -27.682 -1.661 35.839 1.00 52.78 203 LYS A N 1
ATOM 1615 C CA . LYS A 1 203 ? -26.557 -1.360 36.741 1.00 52.78 203 LYS A CA 1
ATOM 1616 C C . LYS A 1 203 ? -26.200 0.128 36.789 1.00 52.78 203 LYS A C 1
ATOM 1618 O O . LYS A 1 203 ? -25.864 0.625 37.856 1.00 52.78 203 LYS A O 1
ATOM 1623 N N . SER A 1 204 ? -26.286 0.842 35.666 1.00 53.59 204 SER A N 1
ATOM 1624 C CA . SER A 1 204 ? -26.087 2.296 35.640 1.00 53.59 204 SER A CA 1
ATOM 1625 C C . SER A 1 204 ? -27.268 3.033 36.265 1.00 53.59 204 SER A C 1
ATOM 1627 O O . SER A 1 204 ? -27.049 4.005 36.973 1.00 53.59 204 SER A O 1
ATOM 1629 N N . GLN A 1 205 ? -28.502 2.550 36.085 1.00 56.69 205 GLN A N 1
ATOM 1630 C CA . GLN A 1 205 ? -29.663 3.101 36.796 1.00 56.69 205 GLN A CA 1
ATOM 1631 C C . GLN A 1 205 ? -29.556 2.903 38.313 1.00 56.69 205 GLN A C 1
ATOM 1633 O O . GLN A 1 205 ? -29.792 3.848 39.057 1.00 56.69 205 GLN A O 1
ATOM 1638 N N . ALA A 1 206 ? -29.123 1.724 38.769 1.00 56.94 206 ALA A N 1
ATOM 1639 C CA . ALA A 1 206 ? -28.862 1.471 40.186 1.00 56.94 206 ALA A CA 1
ATOM 1640 C C . ALA A 1 206 ? -27.746 2.374 40.741 1.00 56.94 206 ALA A C 1
ATOM 1642 O O . ALA A 1 206 ? -27.873 2.895 41.842 1.00 56.94 206 ALA A O 1
ATOM 1643 N N . TRP A 1 207 ? -26.684 2.619 39.964 1.00 56.72 207 TRP A N 1
ATOM 1644 C CA . TRP A 1 207 ? -25.635 3.583 40.321 1.00 56.72 207 TRP A CA 1
ATOM 1645 C C . TRP A 1 207 ? -26.147 5.028 40.371 1.00 56.72 207 TRP A C 1
ATOM 1647 O O . TRP A 1 207 ? -25.808 5.759 41.296 1.00 56.72 207 TRP A O 1
ATOM 1657 N N . LYS A 1 208 ? -26.984 5.435 39.406 1.00 59.03 208 LYS A N 1
ATOM 1658 C CA . LYS A 1 208 ? -27.637 6.753 39.391 1.00 59.03 208 LYS A CA 1
ATOM 1659 C C . LYS A 1 208 ? -28.496 6.941 40.637 1.00 59.03 208 LYS A C 1
ATOM 1661 O O . LYS A 1 208 ? -28.305 7.928 41.333 1.00 59.03 208 LYS A O 1
ATOM 1666 N N . SER A 1 209 ? -29.363 5.972 40.941 1.00 60.06 209 SER A N 1
ATOM 1667 C CA . SER A 1 209 ? -30.188 5.994 42.153 1.00 60.06 209 SER A CA 1
ATOM 1668 C C . SER A 1 209 ? -29.313 6.061 43.395 1.00 60.06 209 SER A C 1
ATOM 1670 O O . SER A 1 209 ? -29.464 6.985 44.173 1.00 60.06 209 SER A O 1
ATOM 1672 N N . GLY A 1 210 ? -28.316 5.180 43.526 1.00 63.09 210 GLY A N 1
ATOM 1673 C CA . GLY A 1 210 ? -27.451 5.141 44.705 1.00 63.09 210 GLY A CA 1
ATOM 1674 C C . GLY A 1 210 ? -26.689 6.445 44.959 1.00 63.09 210 GLY A C 1
ATOM 1675 O O . GLY A 1 210 ? -26.604 6.881 46.102 1.00 63.09 210 GLY A O 1
ATOM 1676 N N . ILE A 1 211 ? -26.170 7.106 43.917 1.00 63.75 211 ILE A N 1
ATOM 1677 C CA . ILE A 1 211 ? -25.511 8.415 44.071 1.00 63.75 211 ILE A CA 1
ATOM 1678 C C . ILE A 1 211 ? -26.533 9.496 44.437 1.00 63.75 211 ILE A C 1
ATOM 1680 O O . ILE A 1 211 ? -26.269 10.302 45.326 1.00 63.75 211 ILE A O 1
ATOM 1684 N N . THR A 1 212 ? -27.698 9.517 43.787 1.00 64.50 212 THR A N 1
ATOM 1685 C CA . THR A 1 212 ? -28.770 10.471 44.096 1.00 64.50 212 THR A CA 1
ATOM 1686 C C . THR A 1 212 ? -29.294 10.297 45.522 1.00 64.50 212 THR A C 1
ATOM 1688 O O . THR A 1 212 ? -29.460 11.287 46.228 1.00 64.50 212 THR A O 1
ATOM 1691 N N . ASP A 1 213 ? -29.480 9.061 45.978 1.00 65.88 213 ASP A N 1
ATOM 1692 C CA . ASP A 1 213 ? -29.935 8.726 47.327 1.00 65.88 213 ASP A CA 1
ATOM 1693 C C . ASP A 1 213 ? -28.906 9.167 48.373 1.00 65.88 213 ASP A C 1
ATOM 1695 O O . ASP A 1 213 ? -29.268 9.768 49.382 1.00 65.88 213 ASP A O 1
ATOM 1699 N N . LEU A 1 214 ? -27.613 8.974 48.096 1.00 63.69 214 LEU A N 1
ATOM 1700 C CA . LEU A 1 214 ? -26.525 9.422 48.968 1.00 63.69 214 LEU A CA 1
ATOM 1701 C C . LEU A 1 214 ? -26.451 10.958 49.028 1.00 63.69 214 LEU A C 1
ATOM 1703 O O . LEU A 1 214 ? -26.331 11.526 50.111 1.00 63.69 214 LEU A O 1
ATOM 1707 N N . VAL A 1 215 ? -26.603 11.653 47.894 1.00 63.53 215 VAL A N 1
ATOM 1708 C CA . VAL A 1 215 ? -26.682 13.128 47.844 1.00 63.53 215 VAL A CA 1
ATOM 1709 C C . VAL A 1 215 ? -27.905 13.649 48.605 1.00 63.53 215 VAL A C 1
ATOM 1711 O O . VAL A 1 215 ? -27.793 14.625 49.349 1.00 63.53 215 VAL A O 1
ATOM 1714 N N . ASN A 1 216 ? -29.057 12.990 48.477 1.00 62.94 216 ASN A N 1
ATOM 1715 C CA . ASN A 1 216 ? -30.277 13.345 49.202 1.00 62.94 216 ASN A CA 1
ATOM 1716 C C . ASN A 1 216 ? -30.122 13.110 50.710 1.00 62.94 216 ASN A C 1
ATOM 1718 O O . ASN A 1 216 ? -30.498 13.961 51.511 1.00 62.94 216 ASN A O 1
ATOM 1722 N N . GLN A 1 217 ? -29.499 12.002 51.111 1.00 65.75 217 GLN A N 1
ATOM 1723 C CA . GLN A 1 217 ? -29.227 11.702 52.514 1.00 65.75 217 GLN A CA 1
ATOM 1724 C C . GLN A 1 217 ? -28.235 12.701 53.122 1.00 65.75 217 GLN A C 1
ATOM 1726 O O . GLN A 1 217 ? -28.410 13.134 54.259 1.00 65.75 217 GLN A O 1
ATOM 1731 N N . VAL A 1 218 ? -27.208 13.109 52.375 1.00 65.44 218 VAL A N 1
ATOM 1732 C CA . VAL A 1 218 ? -26.258 14.134 52.827 1.00 65.44 218 VAL A CA 1
ATOM 1733 C C . VAL A 1 218 ? -26.942 15.494 52.940 1.00 65.44 218 VAL A C 1
ATOM 1735 O O . VAL A 1 218 ? -26.792 16.150 53.963 1.00 65.44 218 VAL A O 1
ATOM 1738 N N . THR A 1 219 ? -27.735 15.907 51.948 1.00 61.84 219 THR A N 1
ATOM 1739 C CA . THR A 1 219 ? -28.433 17.207 51.976 1.00 61.84 219 THR A CA 1
ATOM 1740 C C . THR A 1 219 ? -29.500 17.292 53.069 1.00 61.84 219 THR A C 1
ATOM 1742 O O . THR A 1 219 ? -29.617 18.336 53.702 1.00 61.84 219 THR A O 1
ATOM 1745 N N . GLN A 1 220 ? -30.221 16.204 53.360 1.00 64.25 220 GLN A N 1
ATOM 1746 C CA . GLN A 1 220 ? -31.197 16.150 54.459 1.00 64.25 220 GLN A CA 1
ATOM 1747 C C . GLN A 1 220 ? -30.560 16.217 55.855 1.00 64.25 220 GLN A C 1
ATOM 1749 O O . GLN A 1 220 ? -31.214 16.655 56.798 1.00 64.25 220 GLN A O 1
ATOM 1754 N N . ASN A 1 221 ? -29.297 15.807 55.999 1.00 62.25 221 ASN A N 1
ATOM 1755 C CA . ASN A 1 221 ? -28.566 15.861 57.269 1.00 62.25 221 ASN A CA 1
ATOM 1756 C C . ASN A 1 221 ? -27.814 17.186 57.489 1.00 62.25 221 ASN A C 1
ATOM 1758 O O . ASN A 1 221 ? -27.131 17.336 58.502 1.00 62.25 221 ASN A O 1
ATOM 1762 N N . ILE A 1 222 ? -27.929 18.150 56.570 1.00 60.47 222 ILE A N 1
ATOM 1763 C CA . ILE A 1 222 ? -27.377 19.496 56.744 1.00 60.47 222 ILE A CA 1
ATOM 1764 C C . ILE A 1 222 ? -28.440 20.372 57.436 1.00 60.47 222 ILE A C 1
ATOM 1766 O O . ILE A 1 222 ? -29.497 20.612 56.849 1.00 60.47 222 ILE A O 1
ATOM 1770 N N . PRO A 1 223 ? -28.196 20.872 58.664 1.00 56.03 223 PRO A N 1
ATOM 1771 C CA . PRO A 1 223 ? -29.152 21.725 59.363 1.00 56.03 223 PRO A CA 1
ATOM 1772 C C . PRO A 1 223 ? -29.387 23.044 58.604 1.00 56.03 223 PRO A C 1
ATOM 1774 O O . PRO A 1 223 ? -28.427 23.640 58.100 1.00 56.03 223 PRO A O 1
ATOM 1777 N N . PRO A 1 224 ? -30.629 23.561 58.546 1.00 53.41 224 PRO A N 1
ATOM 1778 C CA . PRO A 1 224 ? -30.890 24.859 57.935 1.00 53.41 224 PRO A CA 1
ATOM 1779 C C . PRO A 1 224 ? -30.183 25.973 58.726 1.00 53.41 224 PRO A C 1
ATOM 1781 O O . PRO A 1 224 ? -30.370 26.101 59.933 1.00 53.41 224 PRO A O 1
ATOM 1784 N N . GLY A 1 225 ? -29.374 26.789 58.038 1.00 55.75 225 GLY A N 1
ATOM 1785 C CA . GLY A 1 225 ? -28.724 27.980 58.608 1.00 55.75 225 GLY A CA 1
ATOM 1786 C C . GLY A 1 225 ? -27.231 27.861 58.945 1.00 55.75 225 GLY A C 1
ATOM 1787 O O . GLY A 1 225 ? -26.652 28.843 59.403 1.00 55.75 225 GLY A O 1
ATOM 1788 N N . GLY A 1 226 ? -26.583 26.717 58.701 1.00 55.03 226 GLY A N 1
ATOM 1789 C CA . GLY A 1 226 ? -25.127 26.575 58.838 1.00 55.03 226 GLY A CA 1
ATOM 1790 C C . GLY A 1 226 ? -24.365 26.884 57.542 1.00 55.03 226 GLY A C 1
ATOM 1791 O O . GLY A 1 226 ? -24.787 26.497 56.451 1.00 55.03 226 GLY A O 1
ATOM 1792 N N . SER A 1 227 ? -23.215 27.556 57.640 1.00 49.66 227 SER A N 1
ATOM 1793 C CA . SER A 1 227 ? -22.285 27.798 56.526 1.00 49.66 227 SER A CA 1
ATOM 1794 C C . SER A 1 227 ? -21.506 26.524 56.169 1.00 49.66 227 SER A C 1
ATOM 1796 O O . SER A 1 227 ? -20.307 26.398 56.413 1.00 49.66 227 SER A O 1
ATOM 1798 N N . HIS A 1 228 ? -22.201 25.544 55.596 1.00 52.09 228 HIS A N 1
ATOM 1799 C CA . HIS A 1 228 ? -21.605 24.278 55.180 1.00 52.09 228 HIS A CA 1
ATOM 1800 C C . HIS A 1 228 ? -21.071 24.371 53.744 1.00 52.09 228 HIS A C 1
ATOM 1802 O O . HIS A 1 228 ? -21.818 24.595 52.792 1.00 52.09 228 HIS A O 1
ATOM 1808 N N . LEU A 1 229 ? -19.760 24.183 53.582 1.00 47.06 229 LEU A N 1
ATOM 1809 C CA . LEU A 1 229 ? -19.095 24.099 52.281 1.00 47.06 229 LEU A CA 1
ATOM 1810 C C . LEU A 1 229 ? -19.354 22.717 51.667 1.00 47.06 229 LEU A C 1
ATOM 1812 O O . LEU A 1 229 ? -18.649 21.750 51.949 1.00 47.06 229 LEU A O 1
ATOM 1816 N N . VAL A 1 230 ? -20.376 22.614 50.817 1.00 52.69 230 VAL A N 1
ATOM 1817 C CA . VAL A 1 230 ? -20.571 21.432 49.970 1.00 52.69 230 VAL A CA 1
ATOM 1818 C C . VAL A 1 230 ? -19.594 21.526 48.799 1.00 52.69 230 VAL A C 1
ATOM 1820 O O . VAL A 1 230 ? -19.798 22.285 47.852 1.00 52.69 230 VAL A O 1
ATOM 1823 N N . GLY A 1 231 ? -18.500 20.769 48.873 1.00 48.12 231 GLY A N 1
ATOM 1824 C CA . GLY A 1 231 ? -17.550 20.635 47.774 1.00 48.12 231 GLY A CA 1
ATOM 1825 C C . GLY A 1 231 ? -18.154 19.808 46.642 1.00 48.12 231 GLY A C 1
ATOM 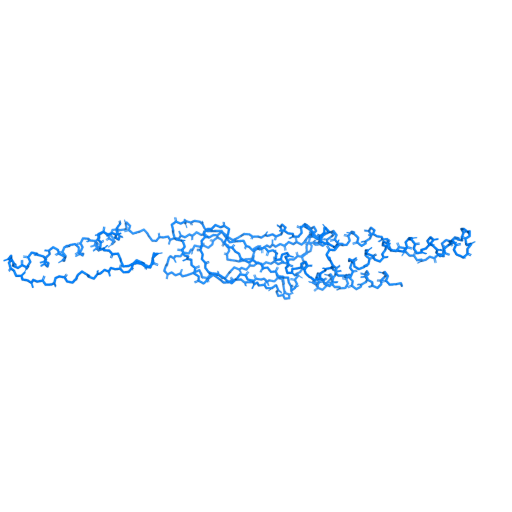1826 O O . GLY A 1 231 ? -18.152 18.581 46.697 1.00 48.12 231 GLY A O 1
ATOM 1827 N N . VAL A 1 232 ? -18.664 20.465 45.600 1.00 51.22 232 VAL A N 1
ATOM 1828 C CA . VAL A 1 232 ? -19.040 19.780 44.358 1.00 51.22 232 VAL A CA 1
ATOM 1829 C C . VAL A 1 232 ? -17.750 19.405 43.633 1.00 51.22 232 VAL A C 1
ATOM 1831 O O . VAL A 1 232 ? -17.104 20.248 43.011 1.00 51.22 232 VAL A O 1
ATOM 1834 N N . THR A 1 233 ? -17.349 18.138 43.720 1.00 52.09 233 THR A N 1
ATOM 1835 C CA . THR A 1 233 ? -16.328 17.592 42.822 1.00 52.09 233 THR A CA 1
ATOM 1836 C C . THR A 1 233 ? -16.919 17.580 41.412 1.00 52.09 233 THR A C 1
ATOM 1838 O O . THR A 1 233 ? -17.843 16.833 41.102 1.00 52.09 233 THR A O 1
ATOM 1841 N N . GLY A 1 234 ? -16.450 18.496 40.565 1.00 48.91 234 GLY A N 1
ATOM 1842 C CA . GLY A 1 234 ? -16.741 18.437 39.139 1.00 48.91 234 GLY A CA 1
ATOM 1843 C C . GLY A 1 234 ? -16.084 17.191 38.557 1.00 48.91 234 GLY A C 1
ATOM 1844 O O . GLY A 1 234 ? -14.933 16.892 38.885 1.00 48.91 234 GLY A O 1
ATOM 1845 N N . PHE A 1 235 ? -16.795 16.455 37.708 1.00 53.50 235 PHE A N 1
ATOM 1846 C CA . PHE A 1 235 ? -16.187 15.313 37.038 1.00 53.50 235 PHE A CA 1
ATOM 1847 C C . PHE A 1 235 ? -15.542 15.809 35.755 1.00 53.50 235 PHE A C 1
ATOM 1849 O O . PHE A 1 235 ? -16.106 16.619 35.020 1.00 53.50 235 PHE A O 1
ATOM 1856 N N . ARG A 1 236 ? -14.345 15.311 35.471 1.00 48.59 236 ARG A N 1
ATOM 1857 C CA . ARG A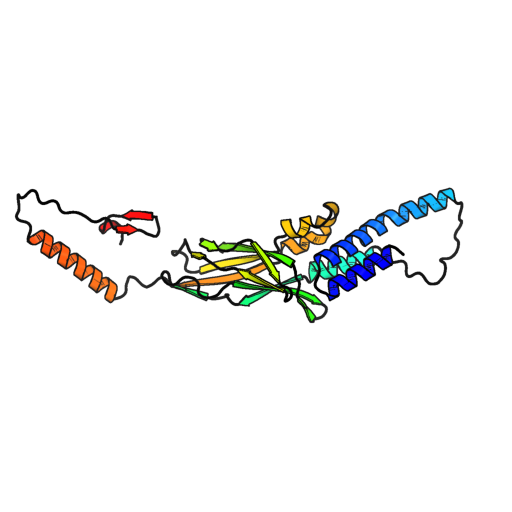 1 236 ? -13.685 15.582 34.201 1.00 48.59 236 ARG A CA 1
ATOM 1858 C C . ARG A 1 236 ? -14.341 14.719 33.123 1.00 48.59 236 ARG A C 1
ATOM 1860 O O . ARG A 1 236 ? -14.193 13.499 33.135 1.00 48.59 236 ARG A O 1
ATOM 1867 N N . ASP A 1 237 ? -15.073 15.344 32.208 1.00 50.75 237 ASP A N 1
ATOM 1868 C CA . ASP A 1 237 ? -15.539 14.703 30.983 1.00 50.75 237 ASP A CA 1
ATOM 1869 C C . ASP A 1 237 ? -14.332 14.473 30.067 1.00 50.75 237 ASP A C 1
ATOM 1871 O O . ASP A 1 237 ? -13.795 15.402 29.462 1.00 50.75 237 ASP A O 1
ATOM 1875 N N . LEU A 1 238 ? -13.907 13.214 29.970 1.00 51.16 238 LEU A N 1
ATOM 1876 C CA . LEU A 1 238 ? -12.759 12.797 29.164 1.00 51.16 238 LEU A CA 1
ATOM 1877 C C . LEU A 1 238 ? -13.005 12.909 27.648 1.00 51.16 238 LEU A C 1
ATOM 1879 O O . LEU A 1 238 ? -12.045 12.835 26.886 1.00 51.16 238 LEU A O 1
ATOM 1883 N N . ARG A 1 239 ? -14.258 13.088 27.200 1.00 52.94 239 ARG A N 1
ATOM 1884 C CA . ARG A 1 239 ? -14.600 13.275 25.775 1.00 52.94 239 ARG A CA 1
ATOM 1885 C C . ARG A 1 239 ? -14.265 14.682 25.288 1.00 52.94 239 ARG A C 1
ATOM 1887 O O . ARG A 1 239 ? -13.834 14.855 24.156 1.00 52.94 239 ARG A O 1
ATOM 1894 N N . HIS A 1 240 ? -14.460 15.674 26.154 1.00 52.97 240 HIS A N 1
ATOM 1895 C CA . HIS A 1 240 ? -14.318 17.097 25.828 1.00 52.97 240 HIS A CA 1
ATOM 1896 C C . HIS A 1 240 ? -13.185 17.781 26.603 1.00 52.97 240 HIS A C 1
ATOM 1898 O O . HIS A 1 240 ? -13.025 18.993 26.487 1.00 52.97 240 HIS A O 1
ATOM 1904 N N . ASP A 1 241 ? -12.450 17.014 27.413 1.00 59.16 241 ASP A N 1
ATOM 1905 C CA . ASP A 1 241 ? -11.435 17.468 28.367 1.00 59.16 241 ASP A CA 1
ATOM 1906 C C . ASP A 1 241 ? -11.878 18.675 29.213 1.00 59.16 241 ASP A C 1
ATOM 1908 O O . ASP A 1 241 ? -11.172 19.672 29.362 1.00 59.16 241 ASP A O 1
ATOM 1912 N N . LYS A 1 242 ? -13.100 18.603 29.751 1.00 56.12 242 LYS A N 1
ATOM 1913 C CA . LYS A 1 242 ? -13.712 19.682 30.538 1.00 56.12 242 LYS A CA 1
ATOM 1914 C C . LYS A 1 242 ? -14.211 19.173 31.874 1.00 56.12 242 LYS A C 1
ATOM 1916 O O . LYS A 1 242 ? -14.723 18.063 31.975 1.00 56.12 242 LYS A O 1
ATOM 1921 N N . THR A 1 243 ? -14.113 20.010 32.897 1.00 54.88 243 THR A N 1
ATOM 1922 C CA . THR A 1 243 ? -14.774 19.764 34.179 1.00 54.88 243 THR A CA 1
ATOM 1923 C C . THR A 1 243 ? -16.257 20.088 34.024 1.00 54.88 243 THR A C 1
ATOM 1925 O O . THR A 1 243 ? -16.619 21.254 33.886 1.00 54.88 243 THR A O 1
ATOM 1928 N N . ALA A 1 244 ? -17.101 19.061 34.009 1.00 53.91 244 ALA A N 1
ATOM 1929 C CA . ALA A 1 244 ? -18.547 19.184 33.894 1.00 53.91 244 ALA A CA 1
ATOM 1930 C C . ALA A 1 244 ? -19.208 19.036 35.272 1.00 53.91 244 ALA A C 1
ATOM 1932 O O . ALA A 1 244 ? -18.728 18.300 36.147 1.00 53.91 244 ALA A O 1
ATOM 1933 N N . LYS A 1 245 ? -20.316 19.751 35.482 1.00 48.88 245 LYS A N 1
ATOM 1934 C CA . LYS A 1 245 ? -21.132 19.576 36.692 1.00 48.88 245 LYS A CA 1
ATOM 1935 C C . LYS A 1 245 ? -21.885 18.246 36.606 1.00 48.88 245 LYS A C 1
ATOM 1937 O O . LYS A 1 245 ? -22.206 17.790 35.515 1.00 48.88 245 LYS A O 1
ATOM 1942 N N . PHE A 1 246 ? -22.195 17.618 37.743 1.00 46.47 246 PHE A N 1
ATOM 1943 C CA . PHE A 1 246 ? -22.875 16.307 37.793 1.00 46.47 246 PHE A CA 1
ATOM 1944 C C . PHE A 1 246 ? -24.157 16.250 36.940 1.00 46.47 246 PHE A C 1
ATOM 1946 O O . PHE A 1 246 ? -24.427 15.275 36.247 1.00 46.47 246 PHE A O 1
ATOM 1953 N N . ASN A 1 247 ? -24.904 17.346 36.944 1.00 43.50 247 ASN A N 1
ATOM 1954 C CA . ASN A 1 247 ? -26.138 17.578 36.204 1.00 43.50 247 ASN A CA 1
ATOM 1955 C C . ASN A 1 247 ? -25.943 17.845 34.695 1.00 43.50 247 ASN A C 1
ATOM 1957 O O . ASN A 1 247 ? -26.925 17.849 33.965 1.00 43.50 247 ASN A O 1
ATOM 1961 N N . GLU A 1 248 ? -24.708 18.028 34.224 1.00 39.62 248 GLU A N 1
ATOM 1962 C CA . GLU A 1 248 ? -24.348 18.212 32.806 1.00 39.62 248 GLU A CA 1
ATOM 1963 C C . GLU A 1 248 ? -23.727 16.941 32.188 1.00 39.62 248 GLU A C 1
ATOM 1965 O O . GLU A 1 248 ? -23.465 16.896 30.989 1.00 39.62 248 GLU A O 1
ATOM 1970 N N . ILE A 1 249 ? -23.466 15.906 32.997 1.00 43.16 249 ILE A N 1
ATOM 1971 C CA . ILE A 1 249 ? -22.807 14.652 32.575 1.00 43.16 249 ILE A CA 1
ATOM 1972 C C . ILE A 1 249 ? -23.817 13.594 32.086 1.00 43.16 249 ILE A C 1
ATOM 1974 O O . ILE A 1 249 ? -23.418 12.518 31.634 1.00 43.16 249 ILE A O 1
ATOM 1978 N N . LEU A 1 250 ? -25.119 13.890 32.146 1.00 39.25 250 LEU A N 1
ATOM 1979 C CA . LEU A 1 250 ? -26.208 12.969 31.801 1.00 39.25 250 LEU A CA 1
ATOM 1980 C C . LEU A 1 250 ? -26.760 13.183 30.392 1.00 39.25 250 LEU A C 1
ATOM 1982 O O . LEU A 1 250 ? -27.187 14.315 30.091 1.00 39.25 250 LEU A O 1
#

Organism: NCBI:txid408172

pLDDT: mean 78.48, std 18.77, range [33.69, 97.94]

Sequence (250 aa):
SFLEKYLRQGNEAEEKGDVVRALFNYLNGYHKTTGLPSLRSSLRVITHETQSEQPWGVQDISKSTFLGKINGITQNLRLNVISGDNQVVKTYKGISKPLVAEVYLDKSGRKIPLSNIPVLFRFEKGEGQLESERVSDTNGRVQSTIHKIDNFDRKHHVIAAKLNYEIFASNFEPSSKNLLSALNHVKVVFNHTIDTPKWASNKSQAWKSGITDLVNQVTQNIPPGGSHLVGVTGFRDLRHDKTAKFNEIL

Radius of gyration: 31.48 Å; chains: 1; bounding box: 57×43×108 Å

Secondary structure (DSSP, 8-state):
-HHHHHHHHHHHHHHTT-HHHHHHHHHHHHHHHHHHHHHHHHHHHHHT---PPPPTT-----HHHHHHHHHHHHHHEEEEEEES-SEEEETTB---S-EEEEEEEEETTEEEE--S-EEEEEEEES-EEE--EEE--TTSEEEE-EEEE---S-SEEEEEEEE-HHHHHTTS-GGGHHHHGGGGG-EEEEEEEEE---TTSHHHHHHHHHHHHHHHHHHHTS-TT---------EEETTTTEEE-GGG--

Foldseek 3Di:
DLLVVLCVQLVVCVLQQNNLRNLQSLVVSLVVQVVVVVVVVVVCVVVVDDDDDDPPDDPPCHSVNSLVSLCQQLVFWAKAWDDQAAAEAEQVRGRDDWTKMATFGQDVNDTHGHFQFWKAKDKPFFDADKDGIWTAHSRRMTTMDTPTGLDQVDQKIKMKIAGPCVVSPVSDDPVCCVSNVSRRPHMDMGMYGYDYDPCPDPVNVVVVCVVVVVVVVVVVPDDPPDPDDDDQQFDQPPSVRDRHGPVRVD